Protein AF-A0A8J6YD58-F1 (afdb_monomer_lite)

Secondary structure (DSSP, 8-state):
-------------------PPPPPP-HHHHHHHHHHSPP-TT-EEEEEEEEEEEETTEEEEEEEEEEE-S-TTT-B--EEEEETTTTEEEESEEEE-----TT--HHHHHHHHHHHHHHHHHHHH--EEEEEE--S-PPP-SEEEEEEEEE-SSSEEEEEEEEETTSSEEEES-EEETTS-TT-

Foldseek 3Di:
DDDDDDDDDPDPPPDPPPDDDQEDDDPLVQVQVQQQADDDPPKDKDWDAWDWDDDPLAIKTKTWIAIDDPDPVRGDIWIWIAWPVQQKIFTADKDFDPDDDRNDDLVVLVVCCQVPVQVVCCVPPVWRWGKAFDPDPDRRIQWGKIWIFTCPVVGTDTWIKTAGSSNTMIGGGDIDRSPDRSVD

Radius of gyration: 22.57 Å; chains: 1; bounding box: 73×84×39 Å

pLDDT: mean 83.22, std 17.15, range [34.38, 96.0]

Sequence (184 aa):
MLVMLGLVIAGAATVDAQGSATPEPDERTVRFIQRAIPWYPDSTFKLVENTRHQTPSGSYRVVTIERTCASRFLAGQPTVLVDETTNSAWLGSVGELPFQGVGAEPAAVRTFLESFLPDALKASMNLKVRLEWDAGPRRPTALIPLTLLVDTGYGESRLPAAITADGKYVVMASEMPLDDDPVA

Structure (mmCIF, N/CA/C/O backbone):
data_AF-A0A8J6YD58-F1
#
_entry.id   AF-A0A8J6YD58-F1
#
loop_
_atom_site.group_PDB
_atom_site.id
_atom_site.type_symbol
_atom_site.label_atom_id
_atom_site.label_alt_id
_atom_site.label_comp_id
_atom_site.label_asym_id
_atom_site.label_entity_id
_atom_site.label_seq_id
_atom_site.pdbx_PDB_ins_code
_atom_site.Cartn_x
_atom_site.Cartn_y
_atom_site.Cartn_z
_atom_site.occupancy
_atom_site.B_iso_or_equiv
_atom_site.auth_seq_id
_atom_site.auth_comp_id
_atom_site.auth_asym_id
_atom_site.auth_atom_id
_atom_site.pdbx_PDB_model_num
ATOM 1 N N . MET A 1 1 ? 51.676 -58.642 9.042 1.00 37.03 1 MET A N 1
ATOM 2 C CA . MET A 1 1 ? 52.164 -57.424 8.366 1.00 37.03 1 MET A CA 1
ATOM 3 C C . MET A 1 1 ? 51.033 -56.411 8.409 1.00 37.03 1 MET A C 1
ATOM 5 O O . MET A 1 1 ? 49.966 -56.678 7.879 1.00 37.03 1 MET A O 1
ATOM 9 N N . LEU A 1 2 ? 51.232 -55.366 9.206 1.00 35.53 2 LEU A N 1
ATOM 10 C CA . LEU A 1 2 ? 50.263 -54.346 9.596 1.00 35.53 2 LEU A CA 1
ATOM 11 C C . LEU A 1 2 ? 50.225 -53.266 8.504 1.00 35.53 2 LEU A C 1
ATOM 13 O O . LEU A 1 2 ? 51.285 -52.751 8.160 1.00 35.53 2 LEU A O 1
ATOM 17 N N . VAL A 1 3 ? 49.052 -52.905 7.979 1.00 35.72 3 VAL A N 1
ATOM 18 C CA . VAL A 1 3 ? 48.885 -51.661 7.210 1.00 35.72 3 VAL A CA 1
ATOM 19 C C . VAL A 1 3 ? 47.660 -50.936 7.757 1.00 35.72 3 VAL A C 1
ATOM 21 O O . VAL A 1 3 ? 46.521 -51.296 7.476 1.00 35.72 3 VAL A O 1
ATOM 24 N N . MET A 1 4 ? 47.934 -49.943 8.604 1.00 37.03 4 MET A N 1
ATOM 25 C CA . MET A 1 4 ? 47.007 -48.878 8.971 1.00 37.03 4 MET A CA 1
ATOM 26 C C . MET A 1 4 ? 46.628 -48.096 7.711 1.00 37.03 4 MET A C 1
ATOM 28 O O . MET A 1 4 ? 47.512 -47.546 7.056 1.00 37.03 4 MET A O 1
ATOM 32 N N . LEU A 1 5 ? 45.335 -47.980 7.416 1.00 38.78 5 LEU A N 1
ATOM 33 C CA . LEU A 1 5 ? 44.833 -46.953 6.509 1.00 38.78 5 LEU A CA 1
ATOM 34 C C . LEU A 1 5 ? 43.938 -46.012 7.319 1.00 38.78 5 LEU A C 1
ATOM 36 O O . LEU A 1 5 ? 42.773 -46.302 7.582 1.00 38.78 5 LEU A O 1
ATOM 40 N N . GLY A 1 6 ? 44.527 -44.907 7.772 1.00 34.38 6 GLY A N 1
ATOM 41 C CA . GLY A 1 6 ? 43.784 -43.773 8.301 1.00 34.38 6 GLY A CA 1
ATOM 42 C C . GLY A 1 6 ? 43.147 -43.018 7.141 1.00 34.38 6 GLY A C 1
ATOM 43 O O . GLY A 1 6 ? 43.858 -42.522 6.270 1.00 34.38 6 GLY A O 1
ATOM 44 N N . LEU A 1 7 ? 41.817 -42.935 7.128 1.00 34.88 7 LEU A N 1
ATOM 45 C CA . LEU A 1 7 ? 41.088 -42.035 6.245 1.00 34.88 7 LEU A CA 1
ATOM 46 C C . LEU A 1 7 ? 40.577 -40.857 7.076 1.00 34.88 7 LEU A C 1
ATOM 48 O O . LEU A 1 7 ? 39.793 -41.015 8.010 1.00 34.88 7 LEU A O 1
ATOM 52 N N . VAL A 1 8 ? 41.093 -39.681 6.735 1.00 37.09 8 VAL A N 1
ATOM 53 C CA . VAL A 1 8 ? 40.753 -38.379 7.303 1.00 37.09 8 VAL A CA 1
ATOM 54 C C . VAL A 1 8 ? 39.292 -38.061 6.981 1.00 37.09 8 VAL A C 1
ATOM 56 O O . VAL A 1 8 ? 38.913 -37.991 5.814 1.00 37.09 8 VAL A O 1
ATOM 59 N N . ILE A 1 9 ? 38.474 -37.848 8.013 1.00 42.09 9 ILE A N 1
ATOM 60 C CA . ILE A 1 9 ? 37.123 -37.300 7.867 1.00 42.09 9 ILE A CA 1
ATOM 61 C C . ILE A 1 9 ? 37.283 -35.807 7.568 1.00 42.09 9 ILE A C 1
ATOM 63 O O . ILE A 1 9 ? 37.548 -35.007 8.464 1.00 42.09 9 ILE A O 1
ATOM 67 N N . ALA A 1 10 ? 37.162 -35.431 6.296 1.00 41.75 10 ALA A N 1
ATOM 68 C CA . ALA A 1 10 ? 37.027 -34.038 5.902 1.00 41.75 10 ALA A CA 1
ATOM 69 C C . ALA A 1 10 ? 35.623 -33.560 6.304 1.00 41.75 10 ALA A C 1
ATOM 71 O O . ALA A 1 10 ? 34.634 -33.849 5.633 1.00 41.75 10 ALA A O 1
ATOM 72 N N . GLY A 1 11 ? 35.538 -32.861 7.436 1.00 37.44 11 GLY A N 1
ATOM 73 C CA . GLY A 1 11 ? 34.350 -32.111 7.816 1.00 37.44 11 GLY A CA 1
ATOM 74 C C . GLY A 1 11 ? 34.136 -30.971 6.826 1.00 37.44 11 GLY A C 1
ATOM 75 O O . GLY A 1 11 ? 34.850 -29.972 6.864 1.00 37.44 11 GLY A O 1
ATOM 76 N N . ALA A 1 12 ? 33.159 -31.119 5.935 1.00 39.22 12 ALA A N 1
ATOM 77 C CA . ALA A 1 12 ? 32.617 -29.995 5.194 1.00 39.22 12 ALA A CA 1
ATOM 78 C C . ALA A 1 12 ? 31.776 -29.162 6.170 1.00 39.22 12 ALA A C 1
ATOM 80 O O . ALA A 1 12 ? 30.607 -29.450 6.409 1.00 39.22 12 ALA A O 1
ATOM 81 N N . ALA A 1 13 ? 32.398 -28.152 6.774 1.00 41.00 13 ALA A N 1
ATOM 82 C CA . ALA A 1 13 ? 31.666 -27.049 7.369 1.00 41.00 13 ALA A CA 1
ATOM 83 C C . ALA A 1 13 ? 30.991 -26.291 6.219 1.00 41.00 13 ALA A C 1
ATOM 85 O O . ALA A 1 13 ? 31.634 -25.520 5.506 1.00 41.00 13 ALA A O 1
ATOM 86 N N . THR A 1 14 ? 29.708 -26.559 5.987 1.00 39.38 14 THR A N 1
ATOM 87 C CA . THR A 1 14 ? 28.873 -25.683 5.171 1.00 39.38 14 THR A CA 1
ATOM 88 C C . THR A 1 14 ? 28.747 -24.370 5.923 1.00 39.38 14 THR A C 1
ATOM 90 O O . THR A 1 14 ? 28.063 -24.276 6.939 1.00 39.38 14 THR A O 1
ATOM 93 N N . VAL A 1 15 ? 29.484 -23.373 5.449 1.00 40.09 15 VAL A N 1
ATOM 94 C CA . VAL A 1 15 ? 29.257 -21.974 5.787 1.00 40.09 15 VAL A CA 1
ATOM 95 C C . VAL A 1 15 ? 27.841 -21.656 5.314 1.00 40.09 15 VAL A C 1
ATOM 97 O O . VAL A 1 15 ? 27.589 -21.651 4.109 1.00 40.09 15 VAL A O 1
ATOM 100 N N . ASP A 1 16 ? 26.920 -21.459 6.258 1.00 37.53 16 ASP A N 1
ATOM 101 C CA . ASP A 1 16 ? 25.597 -20.886 6.013 1.00 37.53 16 ASP A CA 1
ATOM 102 C C . ASP A 1 16 ? 25.799 -19.489 5.416 1.00 37.53 16 ASP A C 1
ATOM 104 O O . ASP A 1 16 ? 25.961 -18.485 6.114 1.00 37.53 16 ASP A O 1
ATOM 108 N N . ALA A 1 17 ? 25.855 -19.425 4.089 1.00 41.22 17 ALA A N 1
ATOM 109 C CA . ALA A 1 17 ? 25.582 -18.196 3.382 1.00 41.22 17 ALA A CA 1
ATOM 110 C C . ALA A 1 17 ? 24.113 -17.883 3.662 1.00 41.22 17 ALA A C 1
ATOM 112 O O . ALA A 1 17 ? 23.236 -18.649 3.266 1.00 41.22 17 ALA A O 1
ATOM 113 N N . GLN A 1 18 ? 23.854 -16.776 4.357 1.00 42.12 18 GLN A N 1
ATOM 114 C CA . GLN A 1 18 ? 22.536 -16.157 4.475 1.00 42.12 18 GLN A CA 1
ATOM 115 C C . GLN A 1 18 ? 22.045 -15.773 3.069 1.00 42.12 18 GLN A C 1
ATOM 117 O O . GLN A 1 18 ? 22.124 -14.623 2.647 1.00 42.12 18 GLN A O 1
ATOM 122 N N . GLY A 1 19 ? 21.613 -16.765 2.297 1.00 39.09 19 GLY A N 1
ATOM 123 C CA . GLY A 1 19 ? 20.934 -16.586 1.034 1.00 39.09 19 GLY A CA 1
ATOM 124 C C . GLY A 1 19 ? 19.499 -16.229 1.355 1.00 39.09 19 GLY A C 1
ATOM 125 O O . GLY A 1 19 ? 18.760 -17.056 1.887 1.00 39.09 19 GLY A O 1
ATOM 126 N N . SER A 1 20 ? 19.102 -14.997 1.049 1.00 55.47 20 SER A N 1
ATOM 127 C CA . SER A 1 20 ? 17.690 -14.674 0.905 1.00 55.47 20 SER A CA 1
ATOM 128 C C . SER A 1 20 ? 17.076 -15.706 -0.042 1.00 55.47 20 SER A C 1
ATOM 130 O O . SER A 1 20 ? 17.515 -15.859 -1.186 1.00 55.47 20 SER A O 1
ATOM 132 N N . ALA A 1 21 ? 16.114 -16.484 0.459 1.00 70.62 21 ALA A N 1
ATOM 133 C CA . ALA A 1 21 ? 15.372 -17.415 -0.375 1.00 70.62 21 ALA A CA 1
ATOM 134 C C . ALA A 1 21 ? 14.809 -16.641 -1.575 1.00 70.62 21 ALA A C 1
ATOM 136 O O . ALA A 1 21 ? 14.324 -15.519 -1.417 1.00 70.62 21 ALA A O 1
ATOM 137 N N . THR A 1 22 ? 14.922 -17.206 -2.779 1.00 78.38 22 THR A N 1
ATOM 138 C CA . THR A 1 22 ? 14.339 -16.574 -3.969 1.00 78.38 22 THR A CA 1
ATOM 139 C C . THR A 1 22 ? 12.830 -16.443 -3.745 1.00 78.38 22 THR A C 1
ATOM 141 O O . THR A 1 22 ? 12.202 -17.462 -3.449 1.00 78.38 22 THR A O 1
ATOM 144 N N . PRO A 1 23 ? 12.252 -15.230 -3.839 1.00 85.75 23 PRO A N 1
ATOM 145 C CA . PRO A 1 23 ? 10.820 -15.041 -3.643 1.00 85.75 23 PRO A CA 1
ATOM 146 C C . PRO A 1 23 ? 10.010 -15.901 -4.613 1.00 85.75 23 PRO A C 1
ATOM 148 O O . PRO A 1 23 ? 10.441 -16.137 -5.744 1.00 85.75 23 PRO A O 1
ATOM 151 N N . GLU A 1 24 ? 8.825 -16.339 -4.184 1.00 87.69 24 GLU A N 1
ATOM 152 C CA . GLU A 1 24 ? 7.900 -17.054 -5.064 1.00 87.69 24 GLU A CA 1
ATOM 153 C C . GLU A 1 24 ? 7.591 -16.188 -6.302 1.00 87.69 24 GLU A C 1
ATOM 155 O O . GLU A 1 24 ? 7.254 -15.009 -6.137 1.00 87.69 24 GLU A O 1
ATOM 160 N N . PRO A 1 25 ? 7.715 -16.717 -7.534 1.00 86.25 25 PRO A N 1
ATOM 161 C CA . PRO A 1 25 ? 7.445 -15.946 -8.743 1.00 86.25 25 PRO A CA 1
ATOM 162 C C . PRO A 1 25 ? 6.008 -15.412 -8.791 1.00 86.25 25 PRO A C 1
ATOM 164 O O . PRO A 1 25 ? 5.056 -16.146 -8.547 1.00 86.25 25 PRO A O 1
ATOM 167 N N . ASP A 1 26 ? 5.846 -14.145 -9.175 1.00 88.50 26 ASP A N 1
ATOM 168 C CA . ASP A 1 26 ? 4.538 -13.531 -9.428 1.00 88.50 26 ASP A CA 1
ATOM 169 C C . ASP A 1 26 ? 4.602 -12.608 -10.649 1.00 88.50 26 ASP A C 1
ATOM 171 O O . ASP A 1 26 ? 4.707 -11.383 -10.552 1.00 88.50 26 ASP A O 1
ATOM 175 N N . GLU A 1 27 ? 4.559 -13.214 -11.833 1.00 90.31 27 GLU A N 1
ATOM 176 C CA . GLU A 1 27 ? 4.631 -12.481 -13.099 1.00 90.31 27 GLU A CA 1
ATOM 177 C C . GLU A 1 27 ? 3.466 -11.501 -13.276 1.00 90.31 27 GLU A C 1
ATOM 179 O O . GLU A 1 27 ? 3.635 -10.442 -13.885 1.00 90.31 27 GLU A O 1
ATOM 184 N N . ARG A 1 28 ? 2.289 -11.825 -12.724 1.00 91.19 28 ARG A N 1
ATOM 185 C CA . ARG A 1 28 ? 1.087 -10.998 -12.853 1.00 91.19 28 ARG A CA 1
ATOM 186 C C . ARG A 1 28 ? 1.247 -9.689 -12.090 1.00 91.19 28 ARG A C 1
ATOM 188 O O . ARG A 1 28 ? 1.086 -8.626 -12.688 1.00 91.19 28 ARG A O 1
ATOM 195 N N . THR A 1 29 ? 1.622 -9.747 -10.814 1.00 91.94 29 THR A N 1
ATOM 196 C CA . THR A 1 29 ? 1.831 -8.534 -10.010 1.00 91.94 29 THR A CA 1
ATOM 197 C C . THR A 1 29 ? 3.044 -7.750 -10.492 1.00 91.94 29 THR A C 1
ATOM 199 O O . THR A 1 29 ? 2.984 -6.525 -10.572 1.00 91.94 29 THR A O 1
ATOM 202 N N . VAL A 1 30 ? 4.123 -8.424 -10.907 1.00 92.75 30 VAL A N 1
ATOM 203 C CA . VAL A 1 30 ? 5.281 -7.741 -11.504 1.00 92.75 30 VAL A CA 1
ATOM 204 C C . VAL A 1 30 ? 4.862 -6.957 -12.749 1.00 92.75 30 VAL A C 1
ATOM 206 O O . VAL A 1 30 ? 5.193 -5.777 -12.866 1.00 92.75 30 VAL A O 1
ATOM 209 N N . ARG A 1 31 ? 4.086 -7.566 -13.653 1.00 91.75 31 ARG A N 1
ATOM 210 C CA . ARG A 1 31 ? 3.576 -6.887 -14.851 1.00 91.75 31 ARG A CA 1
ATOM 211 C C . ARG A 1 31 ? 2.658 -5.717 -14.501 1.00 91.75 31 ARG A C 1
ATOM 213 O O . ARG A 1 31 ? 2.767 -4.670 -15.134 1.00 91.75 31 ARG A O 1
ATOM 220 N N . PHE A 1 32 ? 1.786 -5.875 -13.507 1.00 93.25 32 PHE A N 1
ATOM 221 C CA . PHE A 1 32 ? 0.940 -4.787 -13.016 1.00 93.25 32 PHE A CA 1
ATOM 222 C C . PHE A 1 32 ? 1.790 -3.591 -12.562 1.00 93.25 32 PHE A C 1
ATOM 224 O O . PHE A 1 32 ? 1.603 -2.483 -13.061 1.00 93.25 32 PHE A O 1
ATOM 231 N N . ILE A 1 33 ? 2.794 -3.815 -11.706 1.00 92.38 33 ILE A N 1
ATOM 232 C CA . ILE A 1 33 ? 3.660 -2.738 -11.198 1.00 92.38 33 ILE A CA 1
ATOM 233 C C . ILE A 1 33 ? 4.421 -2.056 -12.335 1.00 92.38 33 ILE A C 1
ATOM 235 O O . ILE A 1 33 ? 4.477 -0.830 -12.382 1.00 92.38 33 ILE A O 1
ATOM 239 N N . GLN A 1 34 ? 4.981 -2.831 -13.269 1.00 91.88 34 GLN A N 1
ATOM 240 C CA . GLN A 1 34 ? 5.709 -2.295 -14.425 1.00 91.88 34 GLN A CA 1
ATOM 241 C C . GLN A 1 34 ? 4.874 -1.311 -15.246 1.00 91.88 34 GLN A C 1
ATOM 243 O O . GLN A 1 34 ? 5.422 -0.352 -15.786 1.00 91.88 34 GLN A O 1
ATOM 248 N N . ARG A 1 35 ? 3.565 -1.557 -15.348 1.00 92.25 35 ARG A N 1
ATOM 249 C CA . ARG A 1 35 ? 2.634 -0.689 -16.071 1.00 92.25 35 ARG A CA 1
ATOM 250 C C . ARG A 1 35 ? 2.143 0.480 -15.226 1.00 92.25 35 ARG A C 1
ATOM 252 O O . ARG A 1 35 ? 1.932 1.556 -15.769 1.00 92.25 35 ARG A O 1
ATOM 259 N N . ALA A 1 36 ? 1.969 0.276 -13.925 1.00 90.81 36 ALA A N 1
ATOM 260 C CA . ALA A 1 36 ? 1.416 1.278 -13.023 1.00 90.81 36 ALA A CA 1
ATOM 261 C C . ALA A 1 36 ? 2.400 2.411 -12.675 1.00 90.81 36 ALA A C 1
ATOM 263 O O . ALA A 1 36 ? 1.978 3.495 -12.275 1.00 90.81 36 A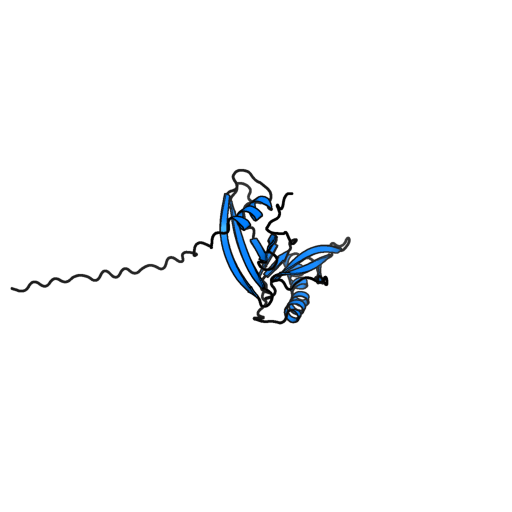LA A O 1
ATOM 264 N N . ILE A 1 37 ? 3.711 2.187 -12.811 1.00 91.00 37 ILE A N 1
ATOM 265 C CA . ILE A 1 37 ? 4.730 3.214 -12.550 1.00 91.00 37 ILE A CA 1
ATOM 266 C C . ILE A 1 37 ? 5.149 3.960 -13.832 1.00 91.00 37 ILE A C 1
ATOM 268 O O . ILE A 1 37 ? 5.051 3.411 -14.930 1.00 91.00 37 ILE A O 1
ATOM 272 N N . PRO A 1 38 ? 5.719 5.179 -13.727 1.00 90.56 38 PRO A N 1
ATOM 273 C CA . PRO A 1 38 ? 6.179 5.926 -14.895 1.00 90.56 38 PRO A CA 1
ATOM 274 C C . PRO A 1 38 ? 7.221 5.164 -15.720 1.00 90.56 38 PRO A C 1
ATOM 276 O O . PRO A 1 38 ? 8.250 4.721 -15.189 1.00 90.56 38 PRO A O 1
ATOM 279 N N . TRP A 1 39 ? 6.989 5.069 -17.030 1.00 91.06 39 TRP A N 1
ATOM 280 C CA . TRP A 1 39 ? 7.915 4.442 -17.972 1.00 91.06 39 TRP A CA 1
ATOM 281 C C . TRP A 1 39 ? 9.265 5.174 -18.022 1.00 91.06 39 TRP A C 1
ATOM 283 O O . TRP A 1 39 ? 9.331 6.400 -17.928 1.00 91.06 39 TRP A O 1
ATOM 293 N N . TYR A 1 40 ? 10.354 4.419 -18.179 1.00 92.19 40 TYR A N 1
ATOM 294 C CA . TYR A 1 40 ? 11.687 4.968 -18.444 1.00 92.19 40 TYR A CA 1
ATOM 295 C C . TYR A 1 40 ? 12.508 3.963 -19.271 1.00 92.19 40 TYR A C 1
ATOM 297 O O . TYR A 1 40 ? 12.437 2.765 -18.961 1.00 92.19 40 TYR A O 1
ATOM 305 N N . PRO A 1 41 ? 13.291 4.415 -20.272 1.00 92.19 41 PRO A N 1
ATOM 306 C CA . PRO A 1 41 ? 14.117 3.538 -21.102 1.00 92.19 41 PRO A CA 1
ATOM 307 C C . PRO A 1 41 ? 15.036 2.637 -20.273 1.00 92.19 41 PRO A C 1
ATOM 309 O O . PRO A 1 41 ? 15.519 3.045 -19.217 1.00 92.19 41 PRO A O 1
ATOM 312 N N . ASP A 1 42 ? 15.269 1.416 -20.751 1.00 90.56 42 ASP A N 1
ATOM 313 C CA . ASP A 1 42 ? 16.219 0.465 -20.155 1.00 90.56 42 ASP A CA 1
ATOM 314 C C . ASP A 1 42 ? 15.960 0.139 -18.670 1.00 90.56 42 ASP A C 1
ATOM 316 O O . ASP A 1 42 ? 16.858 -0.290 -17.947 1.00 90.56 42 ASP A O 1
ATOM 320 N N . SER A 1 43 ? 14.724 0.340 -18.192 1.00 91.94 43 SER A N 1
ATOM 321 C CA . SER A 1 43 ? 14.343 -0.055 -16.834 1.00 91.94 43 SER A CA 1
ATOM 322 C C . SER A 1 43 ? 14.300 -1.577 -16.723 1.00 91.94 43 SER A C 1
ATOM 324 O O . SER A 1 43 ? 13.565 -2.234 -17.460 1.00 91.94 43 SER A O 1
ATOM 326 N N . THR A 1 44 ? 15.022 -2.129 -15.753 1.00 93.62 44 THR A N 1
ATOM 327 C CA . THR A 1 44 ? 14.940 -3.549 -15.393 1.00 93.62 44 THR A CA 1
ATOM 328 C C . THR A 1 44 ? 14.224 -3.720 -14.065 1.00 93.62 44 THR A C 1
ATOM 330 O O . THR A 1 44 ? 14.392 -2.901 -13.160 1.00 93.62 44 THR A O 1
ATOM 333 N N . PHE A 1 45 ? 13.474 -4.812 -13.939 1.00 93.75 45 PHE A N 1
ATOM 334 C CA . PHE A 1 45 ? 12.665 -5.116 -12.766 1.00 93.75 45 PHE A CA 1
ATOM 335 C C . PHE A 1 45 ? 13.033 -6.476 -12.202 1.00 93.75 45 PHE A C 1
ATOM 337 O O . PHE A 1 45 ? 13.079 -7.460 -12.941 1.00 93.75 45 PHE A O 1
ATOM 344 N N . LYS A 1 46 ? 13.257 -6.534 -10.893 1.00 94.12 46 LYS A N 1
ATOM 345 C CA . LYS A 1 46 ? 13.551 -7.770 -10.172 1.00 94.12 46 LYS A CA 1
ATOM 346 C C . LYS A 1 46 ? 12.612 -7.903 -8.984 1.00 94.12 46 LYS A C 1
ATOM 348 O O . LYS A 1 46 ? 12.481 -6.971 -8.202 1.00 94.12 46 LYS A O 1
ATOM 353 N N . LEU A 1 47 ? 11.978 -9.060 -8.831 1.00 93.81 47 LEU A N 1
ATOM 354 C CA . LEU A 1 47 ? 11.198 -9.365 -7.635 1.00 93.81 47 LEU A CA 1
ATOM 355 C C . LEU A 1 47 ? 12.146 -9.563 -6.444 1.00 93.81 47 LEU A C 1
ATOM 357 O O . LEU A 1 47 ? 13.065 -10.381 -6.518 1.00 93.81 47 LEU A O 1
ATOM 361 N N . VAL A 1 48 ? 11.940 -8.796 -5.374 1.00 94.25 48 VAL A N 1
ATOM 362 C CA . VAL A 1 48 ? 12.772 -8.831 -4.157 1.00 94.25 48 VAL A CA 1
ATOM 363 C C . VAL A 1 48 ? 12.007 -9.417 -2.982 1.00 94.25 48 VAL A C 1
ATOM 365 O O . VAL A 1 48 ? 12.590 -10.135 -2.176 1.00 94.25 48 VAL A O 1
ATOM 368 N N . GLU A 1 49 ? 10.705 -9.161 -2.911 1.00 93.62 49 GLU A N 1
ATOM 369 C CA . GLU A 1 49 ? 9.842 -9.679 -1.860 1.00 93.62 49 GLU A CA 1
ATOM 370 C C . GLU A 1 49 ? 8.505 -10.125 -2.442 1.00 93.62 49 GLU A C 1
ATOM 372 O O . GLU A 1 49 ? 7.931 -9.444 -3.291 1.00 93.62 49 GLU A O 1
ATOM 377 N N . ASN A 1 50 ? 8.019 -11.266 -1.964 1.00 95.06 50 ASN A N 1
ATOM 378 C CA . ASN A 1 50 ? 6.660 -11.745 -2.175 1.00 95.06 50 ASN A CA 1
ATOM 379 C C . ASN A 1 50 ? 6.262 -12.537 -0.926 1.00 95.06 50 ASN A C 1
ATOM 381 O O . ASN A 1 50 ? 6.411 -13.759 -0.874 1.00 95.06 50 ASN A O 1
ATOM 385 N N . THR A 1 51 ? 5.848 -11.816 0.113 1.00 94.12 51 THR A N 1
ATOM 386 C CA . THR A 1 51 ? 5.529 -12.395 1.422 1.00 94.12 51 THR A CA 1
ATOM 387 C C . THR A 1 51 ? 4.019 -12.431 1.606 1.00 94.12 51 THR A C 1
ATOM 389 O O . THR A 1 51 ? 3.359 -11.395 1.531 1.00 94.12 51 THR A O 1
ATOM 392 N N . ARG A 1 52 ? 3.458 -13.616 1.872 1.00 94.81 52 ARG A N 1
ATOM 393 C CA . ARG A 1 52 ? 2.034 -13.774 2.196 1.00 94.81 52 ARG A CA 1
ATOM 394 C C . ARG A 1 52 ? 1.795 -13.662 3.697 1.00 94.81 52 ARG A C 1
ATOM 396 O O . ARG A 1 52 ? 2.488 -14.281 4.501 1.00 94.81 52 ARG A O 1
ATOM 403 N N . HIS A 1 53 ? 0.751 -12.928 4.046 1.00 92.62 53 HIS A N 1
ATOM 404 C CA . HIS A 1 53 ? 0.247 -12.759 5.398 1.00 92.62 53 HIS A CA 1
ATOM 405 C C . HIS A 1 53 ? -1.222 -13.172 5.471 1.00 92.62 53 HIS A C 1
ATOM 407 O O . HIS A 1 53 ? -1.974 -13.067 4.500 1.00 92.62 53 HIS A O 1
ATOM 413 N N . GLN A 1 54 ? -1.632 -13.641 6.647 1.00 90.06 54 GLN A N 1
ATOM 414 C CA . GLN A 1 54 ? -3.000 -14.056 6.922 1.00 90.06 54 GLN A CA 1
ATOM 415 C C . GLN A 1 54 ? -3.581 -13.183 8.029 1.00 90.06 54 GLN A C 1
ATOM 417 O O . GLN A 1 54 ? -3.001 -13.078 9.108 1.00 90.06 54 GLN A O 1
ATOM 422 N N . THR A 1 55 ? -4.756 -12.613 7.780 1.00 86.25 55 THR A N 1
ATOM 423 C CA . THR A 1 55 ? -5.564 -11.917 8.788 1.00 86.25 55 THR A CA 1
ATOM 424 C C . THR A 1 55 ? -6.868 -12.683 9.030 1.00 86.25 55 THR A C 1
ATOM 426 O O . THR A 1 55 ? -7.218 -13.561 8.230 1.00 86.25 55 THR A O 1
ATOM 429 N N . PRO A 1 56 ? -7.628 -12.355 10.091 1.00 79.62 56 PRO A N 1
ATOM 430 C CA . PRO A 1 56 ? -8.971 -12.904 10.284 1.00 79.62 56 PRO A CA 1
ATOM 431 C C . PRO A 1 56 ? -9.941 -12.594 9.131 1.00 79.62 56 PRO A C 1
ATOM 433 O O . PRO A 1 56 ? -10.854 -13.375 8.877 1.00 79.62 56 PRO A O 1
ATOM 436 N N . SER A 1 57 ? -9.738 -11.476 8.428 1.00 83.75 57 SER A N 1
ATOM 437 C CA . SER A 1 57 ? -10.634 -10.983 7.371 1.00 83.75 57 SER A CA 1
ATOM 438 C C . SER A 1 57 ? -10.233 -11.419 5.957 1.00 83.75 57 SER A C 1
ATOM 440 O O . SER A 1 57 ? -11.007 -11.222 5.026 1.00 83.75 57 SER A O 1
ATOM 442 N N . GLY A 1 58 ? -9.042 -12.000 5.784 1.00 89.00 58 GLY A N 1
ATOM 443 C CA . GLY A 1 58 ? -8.511 -12.397 4.478 1.00 89.00 58 GLY A CA 1
ATOM 444 C C . GLY A 1 58 ? -6.985 -12.489 4.455 1.00 89.00 58 GLY A C 1
ATOM 445 O O . GLY A 1 58 ? -6.312 -12.102 5.416 1.00 89.00 58 GLY A O 1
ATOM 446 N N . SER A 1 59 ? -6.425 -12.999 3.361 1.00 92.88 59 SER A N 1
ATOM 447 C CA . SER A 1 59 ? -4.981 -12.983 3.117 1.00 92.88 59 SER A CA 1
ATOM 448 C C . SER A 1 59 ? -4.573 -11.771 2.283 1.00 92.88 59 SER A C 1
ATOM 450 O O . SER A 1 59 ? -5.316 -11.295 1.423 1.00 92.88 59 SER A O 1
ATOM 452 N N . TYR A 1 60 ? -3.367 -11.275 2.537 1.00 94.88 60 TYR A N 1
ATOM 453 C CA . TYR A 1 60 ? -2.732 -10.256 1.710 1.00 94.88 60 TYR A CA 1
ATOM 454 C C . TYR A 1 60 ? -1.284 -10.635 1.423 1.00 94.88 60 TYR A C 1
ATOM 456 O O . TYR A 1 60 ? -0.689 -11.461 2.121 1.00 94.88 60 TYR A O 1
ATOM 464 N N . ARG A 1 61 ? -0.701 -10.026 0.394 1.00 95.69 61 ARG A N 1
ATOM 465 C CA . ARG A 1 61 ? 0.719 -10.169 0.074 1.00 95.69 61 ARG A CA 1
ATOM 466 C C . ARG A 1 61 ? 1.408 -8.821 0.052 1.00 95.69 61 ARG A C 1
ATOM 468 O O . ARG A 1 61 ? 0.840 -7.842 -0.426 1.00 95.69 61 ARG A O 1
ATOM 475 N N . VAL A 1 62 ? 2.637 -8.798 0.546 1.00 95.31 62 VAL A N 1
ATOM 476 C CA . VAL A 1 62 ? 3.576 -7.693 0.369 1.00 95.31 62 VAL A CA 1
ATOM 477 C C . VAL A 1 62 ? 4.483 -8.074 -0.788 1.00 95.31 62 VAL A C 1
ATOM 479 O O . VAL A 1 62 ? 5.203 -9.072 -0.716 1.00 95.31 62 VAL A O 1
ATOM 482 N N . VAL A 1 63 ? 4.410 -7.308 -1.872 1.00 95.50 63 VAL A N 1
ATOM 483 C CA . VAL A 1 63 ? 5.217 -7.527 -3.070 1.00 95.50 63 VAL A CA 1
ATOM 484 C C . VAL A 1 63 ? 6.108 -6.316 -3.283 1.00 95.50 63 VAL A C 1
ATOM 486 O O . VAL A 1 63 ? 5.617 -5.215 -3.523 1.00 95.50 63 VAL A O 1
ATOM 489 N N . THR A 1 64 ? 7.419 -6.525 -3.233 1.00 94.81 64 THR A N 1
ATOM 490 C CA . THR A 1 64 ? 8.413 -5.475 -3.480 1.00 94.81 64 THR A CA 1
ATOM 491 C C . THR A 1 64 ? 9.228 -5.851 -4.703 1.00 94.81 64 THR A C 1
ATOM 493 O O . THR A 1 64 ? 9.802 -6.944 -4.772 1.00 94.81 64 THR A O 1
ATOM 496 N N . ILE A 1 65 ? 9.307 -4.938 -5.670 1.00 94.19 65 ILE A N 1
ATOM 497 C CA . ILE A 1 65 ? 10.194 -5.091 -6.824 1.00 94.19 65 ILE A CA 1
ATOM 498 C C . ILE A 1 65 ? 11.287 -4.036 -6.769 1.00 94.19 65 ILE A C 1
ATOM 500 O O . ILE A 1 65 ? 11.042 -2.899 -6.396 1.00 94.19 65 ILE A O 1
ATOM 504 N N . GLU A 1 66 ? 12.491 -4.396 -7.176 1.00 94.94 66 GLU A N 1
ATOM 505 C CA . GLU A 1 66 ? 13.579 -3.461 -7.416 1.00 94.94 66 GLU A CA 1
ATOM 506 C C . GLU A 1 66 ? 13.532 -3.012 -8.874 1.00 94.94 66 GLU A C 1
ATOM 508 O O . GLU A 1 66 ? 13.560 -3.832 -9.797 1.00 94.94 66 GLU A O 1
ATOM 513 N N . ARG A 1 67 ? 13.456 -1.696 -9.072 1.00 94.69 67 ARG A N 1
ATOM 514 C CA . ARG A 1 67 ? 13.620 -1.045 -10.364 1.00 94.69 67 ARG A CA 1
ATOM 515 C C . ARG A 1 67 ? 15.007 -0.432 -10.451 1.00 94.69 67 ARG A C 1
ATOM 517 O O . ARG A 1 67 ? 15.330 0.499 -9.711 1.00 94.69 67 ARG A O 1
ATOM 524 N N . THR A 1 68 ? 15.751 -0.858 -11.461 1.00 95.00 68 THR A N 1
ATOM 525 C CA . THR A 1 68 ? 17.045 -0.271 -11.818 1.00 95.00 68 THR A CA 1
ATOM 526 C C . THR A 1 68 ? 16.911 0.464 -13.142 1.00 95.00 68 THR A C 1
ATOM 528 O O . THR A 1 68 ? 16.419 -0.093 -14.121 1.00 95.00 68 THR A O 1
ATOM 531 N N . CYS A 1 69 ? 17.322 1.731 -13.172 1.00 92.69 69 CYS A N 1
ATOM 532 C CA . CYS A 1 69 ? 17.373 2.553 -14.379 1.00 92.69 69 CYS A CA 1
ATOM 533 C C . CYS A 1 69 ? 18.357 3.717 -14.189 1.00 92.69 69 CYS A C 1
ATOM 535 O O . CYS A 1 69 ? 18.787 3.986 -13.067 1.00 92.69 69 CYS A O 1
ATOM 537 N N . ALA A 1 70 ? 18.684 4.444 -15.262 1.00 93.75 70 ALA A N 1
ATOM 538 C CA . ALA A 1 70 ? 19.617 5.574 -15.185 1.00 93.75 70 ALA A CA 1
ATOM 539 C C . ALA A 1 70 ? 19.089 6.768 -14.356 1.00 93.75 70 ALA A C 1
ATOM 541 O O . ALA A 1 70 ? 19.874 7.577 -13.860 1.00 93.75 70 ALA A O 1
ATOM 542 N N . SER A 1 71 ? 17.769 6.894 -14.176 1.00 91.50 71 SER A N 1
ATOM 543 C CA . SER A 1 71 ? 17.179 7.954 -13.354 1.00 91.50 71 SER A CA 1
ATOM 544 C C . SER A 1 71 ? 17.207 7.600 -11.868 1.00 91.50 71 SER A C 1
ATOM 546 O O . SER A 1 71 ? 16.482 6.717 -11.414 1.00 91.50 71 SER A O 1
ATOM 548 N N . ARG A 1 72 ? 17.948 8.384 -11.078 1.00 89.50 72 ARG A N 1
ATOM 549 C CA . ARG A 1 72 ? 17.984 8.268 -9.607 1.00 89.50 72 ARG A CA 1
ATOM 550 C C . ARG A 1 72 ? 16.645 8.523 -8.905 1.00 89.50 72 ARG A C 1
ATOM 552 O O . ARG A 1 72 ? 16.518 8.207 -7.733 1.00 89.50 72 ARG A O 1
ATOM 559 N N . PHE A 1 73 ? 15.692 9.164 -9.584 1.00 87.38 73 PHE A N 1
ATOM 560 C CA . PHE A 1 73 ? 14.382 9.500 -9.014 1.00 87.38 73 PHE A CA 1
ATOM 561 C C . PHE A 1 73 ? 13.344 8.403 -9.241 1.00 87.38 73 PHE A C 1
ATOM 563 O O . PHE A 1 73 ? 12.343 8.352 -8.539 1.00 87.38 73 PHE A O 1
ATOM 570 N N . LEU A 1 74 ? 13.562 7.574 -10.263 1.00 88.25 74 LEU A N 1
ATOM 571 C CA . LEU A 1 74 ? 12.649 6.502 -10.647 1.00 88.25 74 LEU A CA 1
ATOM 572 C C . LEU A 1 74 ? 13.184 5.129 -10.245 1.00 88.25 74 LEU A C 1
ATOM 574 O O . LEU A 1 74 ? 12.389 4.211 -10.069 1.00 88.25 74 LEU A O 1
ATOM 578 N N . ALA A 1 75 ? 14.504 4.984 -10.104 1.00 91.62 75 ALA A N 1
ATOM 579 C CA . ALA A 1 75 ? 15.109 3.812 -9.489 1.00 91.62 75 ALA A CA 1
ATOM 580 C C . ALA A 1 75 ? 14.695 3.710 -8.013 1.00 91.62 75 ALA A C 1
ATOM 582 O O . ALA A 1 75 ? 14.573 4.723 -7.324 1.00 91.62 75 ALA A O 1
ATOM 583 N N . GLY A 1 76 ? 14.489 2.489 -7.528 1.00 91.69 76 GLY A N 1
ATOM 584 C CA . GLY A 1 76 ? 14.047 2.252 -6.158 1.00 91.69 76 GLY A CA 1
ATOM 585 C C . GLY A 1 76 ? 13.303 0.936 -6.004 1.00 91.69 76 GLY A C 1
ATOM 586 O O . GLY A 1 76 ? 13.354 0.073 -6.880 1.00 91.69 76 GLY A O 1
ATOM 587 N N . GLN A 1 77 ? 12.609 0.796 -4.879 1.00 93.50 77 GLN A N 1
ATOM 588 C CA . GLN A 1 77 ? 11.883 -0.415 -4.516 1.00 93.50 77 GLN A CA 1
ATOM 589 C C . GLN A 1 77 ? 10.390 -0.117 -4.341 1.00 93.50 77 GLN A C 1
ATOM 591 O O . GLN A 1 77 ? 9.940 0.070 -3.213 1.00 93.50 77 GLN A O 1
ATOM 596 N N . PRO A 1 78 ? 9.613 0.024 -5.431 1.00 92.56 78 PRO A N 1
ATOM 597 C CA . PRO A 1 78 ? 8.168 0.138 -5.304 1.00 92.56 78 PRO A CA 1
ATOM 598 C C . PRO A 1 78 ? 7.584 -1.106 -4.622 1.00 92.56 78 PRO A C 1
ATOM 600 O O . PRO A 1 78 ? 7.890 -2.245 -4.993 1.00 92.56 78 PRO A O 1
ATOM 603 N N . THR A 1 79 ? 6.711 -0.855 -3.649 1.00 94.19 79 THR A N 1
ATOM 604 C CA . THR A 1 79 ? 6.011 -1.876 -2.868 1.00 94.19 79 THR A CA 1
ATOM 605 C C . THR A 1 79 ? 4.518 -1.817 -3.164 1.00 94.19 79 THR A C 1
ATOM 607 O O . THR A 1 79 ? 3.922 -0.741 -3.246 1.00 94.19 79 THR A O 1
ATOM 610 N N . VAL A 1 80 ? 3.912 -2.990 -3.311 1.00 94.94 80 VAL A N 1
ATOM 611 C CA . VAL A 1 80 ? 2.473 -3.187 -3.47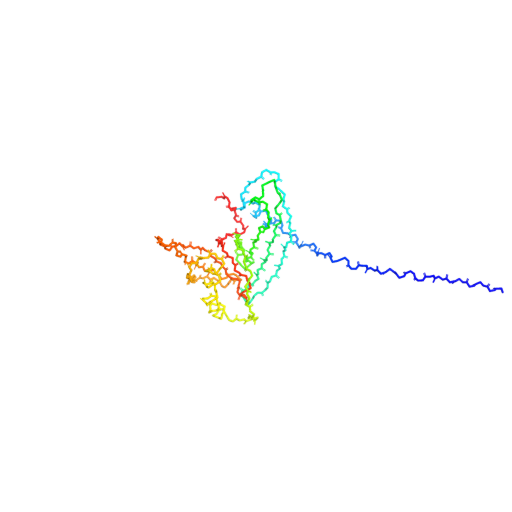8 1.00 94.94 80 VAL A C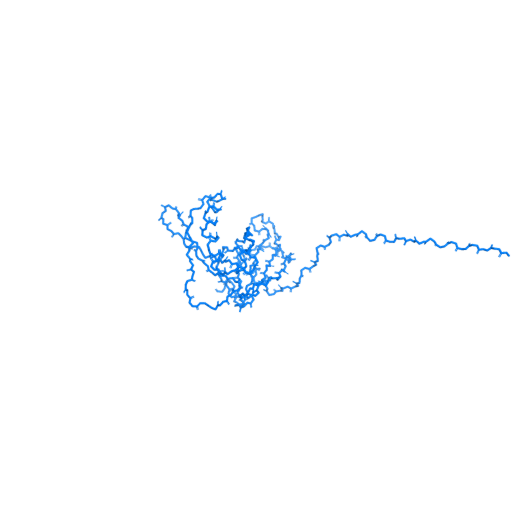A 1
ATOM 612 C C . VAL A 1 80 ? 1.955 -4.075 -2.367 1.00 94.94 80 VAL A C 1
ATOM 614 O O . VAL A 1 80 ? 2.543 -5.116 -2.071 1.00 94.94 80 VAL A O 1
ATOM 617 N N . LEU A 1 81 ? 0.812 -3.692 -1.806 1.00 96.00 81 LEU A N 1
ATOM 618 C CA . LEU A 1 81 ? -0.013 -4.610 -1.033 1.00 96.00 81 LEU A CA 1
ATOM 619 C C . LEU A 1 81 ? -1.090 -5.196 -1.943 1.00 96.00 81 LEU A C 1
ATOM 621 O O . LEU A 1 81 ? -1.849 -4.457 -2.568 1.00 96.00 81 LEU A O 1
ATOM 625 N N . VAL A 1 82 ? -1.146 -6.521 -2.026 1.00 95.75 82 VAL A N 1
ATOM 626 C CA . VAL A 1 82 ? -2.170 -7.245 -2.785 1.00 95.75 82 VAL A CA 1
ATOM 627 C C . VAL A 1 82 ? -3.165 -7.837 -1.801 1.00 95.75 82 VAL A C 1
ATOM 629 O O . VAL A 1 82 ? -2.782 -8.672 -0.985 1.00 95.75 82 VAL A O 1
ATOM 632 N N . ASP A 1 83 ? -4.430 -7.437 -1.887 1.00 94.06 83 ASP A N 1
ATOM 633 C CA . ASP A 1 83 ? -5.521 -8.129 -1.205 1.00 94.06 83 ASP A CA 1
ATOM 634 C C . ASP A 1 83 ? -5.953 -9.324 -2.057 1.00 94.06 83 ASP A C 1
ATOM 636 O O . ASP A 1 83 ? -6.481 -9.170 -3.162 1.00 94.06 83 ASP A O 1
ATOM 640 N N . GLU A 1 84 ? -5.718 -10.537 -1.561 1.00 93.12 84 GLU A N 1
ATOM 641 C CA . GLU A 1 84 ? -6.071 -11.752 -2.299 1.00 93.12 84 GLU A CA 1
ATOM 642 C C . GLU A 1 84 ? -7.580 -12.036 -2.263 1.00 93.12 84 GLU A C 1
ATOM 644 O O . GLU A 1 84 ? -8.088 -12.772 -3.107 1.00 93.12 84 GLU A O 1
ATOM 649 N N . THR A 1 85 ? -8.310 -11.433 -1.322 1.00 90.69 85 THR A N 1
ATOM 650 C CA . THR A 1 85 ? -9.756 -11.624 -1.135 1.00 90.69 85 THR A CA 1
ATOM 651 C C . THR A 1 85 ? -10.551 -10.897 -2.213 1.00 90.69 85 THR A C 1
ATOM 653 O O . THR A 1 85 ? -11.529 -11.426 -2.744 1.00 90.69 85 THR A O 1
ATOM 656 N N . THR A 1 86 ? -10.132 -9.675 -2.540 1.00 90.00 86 THR A N 1
ATOM 657 C CA . THR A 1 86 ? -10.742 -8.830 -3.579 1.00 90.00 86 THR A CA 1
ATOM 658 C C . THR A 1 86 ? -9.970 -8.831 -4.885 1.00 90.00 86 THR A C 1
ATOM 660 O O . THR A 1 86 ? -10.460 -8.262 -5.858 1.00 90.00 86 THR A O 1
ATOM 663 N N . ASN A 1 87 ? -8.802 -9.481 -4.931 1.00 92.75 87 ASN A N 1
ATOM 664 C CA . ASN A 1 87 ? -7.907 -9.473 -6.086 1.00 92.75 87 ASN A CA 1
ATOM 665 C C . ASN A 1 87 ? -7.575 -8.029 -6.516 1.00 92.75 87 ASN A C 1
ATOM 667 O O . ASN A 1 87 ? -7.601 -7.688 -7.700 1.00 92.75 87 ASN A O 1
ATOM 671 N N . SER A 1 88 ? -7.294 -7.172 -5.528 1.00 93.31 88 SER A N 1
ATOM 672 C CA . SER A 1 88 ? -6.945 -5.764 -5.719 1.00 93.31 88 SER A CA 1
ATOM 673 C C . SER A 1 88 ? -5.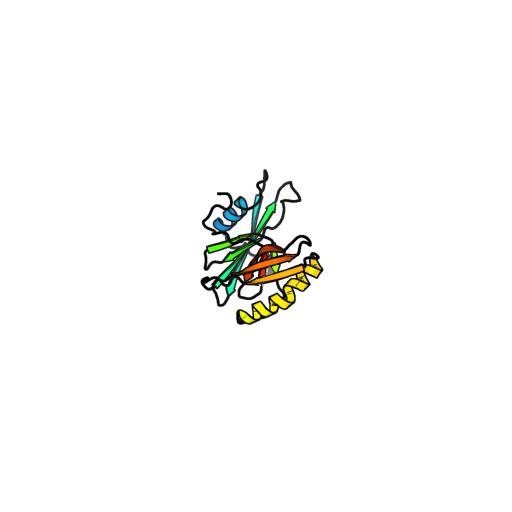530 -5.458 -5.231 1.00 93.31 88 SER A C 1
ATOM 675 O O . SER A 1 88 ? -4.983 -6.126 -4.354 1.00 93.31 88 SER A O 1
ATOM 677 N N . ALA A 1 89 ? -4.915 -4.458 -5.848 1.00 94.81 89 ALA A N 1
ATOM 678 C CA . ALA A 1 89 ? -3.562 -4.004 -5.602 1.00 94.81 89 ALA A CA 1
ATOM 679 C C . ALA A 1 89 ? -3.568 -2.549 -5.132 1.00 94.81 89 ALA A C 1
ATOM 681 O O . ALA A 1 89 ? -4.266 -1.693 -5.678 1.00 94.81 89 ALA A O 1
ATOM 682 N N . TRP A 1 90 ? -2.737 -2.279 -4.133 1.00 94.62 90 TRP A N 1
ATOM 683 C CA . TRP A 1 90 ? -2.512 -0.961 -3.561 1.00 94.62 90 TRP A CA 1
ATOM 684 C C . TRP A 1 90 ? -1.045 -0.604 -3.764 1.00 94.62 90 TRP A C 1
ATOM 686 O O . TRP A 1 90 ? -0.174 -1.024 -2.999 1.00 94.62 90 TRP A O 1
ATOM 696 N N . LEU A 1 91 ? -0.769 0.129 -4.842 1.00 93.50 91 LEU A N 1
ATOM 697 C CA . LEU A 1 91 ? 0.570 0.598 -5.188 1.00 93.50 91 LEU A CA 1
ATOM 698 C C . LEU A 1 91 ? 0.757 2.037 -4.712 1.00 93.50 91 LEU A C 1
ATOM 700 O O . LEU A 1 91 ? 0.113 2.953 -5.220 1.00 93.50 91 LEU A O 1
ATOM 704 N N . GLY A 1 92 ? 1.676 2.244 -3.774 1.00 89.19 92 GLY A N 1
ATOM 705 C CA . GLY A 1 92 ? 1.997 3.574 -3.271 1.00 89.19 92 GLY A CA 1
ATOM 706 C C . GLY A 1 92 ? 2.964 3.530 -2.100 1.00 89.19 92 GLY A C 1
ATOM 707 O O . GLY A 1 92 ? 3.793 2.628 -1.993 1.00 89.19 92 GLY A O 1
ATOM 708 N N . SER A 1 93 ? 2.864 4.520 -1.219 1.00 89.31 93 SER A N 1
ATOM 709 C CA . SER A 1 93 ? 3.729 4.605 -0.044 1.00 89.31 93 SER A CA 1
ATOM 710 C C . SER A 1 93 ? 3.237 3.647 1.035 1.00 89.31 93 SER A C 1
ATOM 712 O O . SER A 1 93 ? 2.207 3.905 1.660 1.00 89.31 93 SER A O 1
ATOM 714 N N . VAL A 1 94 ? 3.977 2.559 1.248 1.00 92.75 94 VAL A N 1
ATOM 715 C CA . VAL A 1 94 ? 3.710 1.562 2.293 1.00 92.75 94 VAL A CA 1
ATOM 716 C C . VAL A 1 94 ? 4.577 1.856 3.518 1.00 92.75 94 VAL A C 1
ATOM 718 O O . VAL A 1 94 ? 5.775 2.101 3.390 1.00 92.75 94 VAL A O 1
ATOM 721 N N . GLY A 1 95 ? 3.976 1.834 4.705 1.00 90.31 95 GLY A N 1
ATOM 722 C CA . GLY A 1 95 ? 4.661 1.967 5.987 1.00 90.31 95 GLY A CA 1
ATOM 723 C C . GLY A 1 95 ? 4.299 0.824 6.928 1.00 90.31 95 GLY A C 1
ATOM 724 O O . GLY A 1 95 ? 3.138 0.422 7.001 1.00 90.31 95 GLY A O 1
ATOM 725 N N . GLU A 1 96 ? 5.288 0.310 7.655 1.00 91.75 96 GLU A N 1
ATOM 726 C CA . GLU A 1 96 ? 5.063 -0.643 8.743 1.00 91.75 96 GLU A CA 1
ATOM 727 C C . GLU A 1 96 ? 4.688 0.109 10.026 1.00 91.75 96 GLU A C 1
ATOM 729 O O . GLU A 1 96 ? 5.273 1.142 10.362 1.00 91.75 96 GLU A O 1
ATOM 734 N N . LEU A 1 97 ? 3.684 -0.398 10.732 1.00 90.06 97 LEU A N 1
ATOM 735 C CA . LEU A 1 97 ? 3.142 0.201 11.940 1.00 90.06 97 LEU A CA 1
ATOM 736 C C . LEU A 1 97 ? 3.570 -0.599 13.175 1.00 90.06 97 LEU A C 1
ATOM 738 O O . LEU A 1 97 ? 3.586 -1.830 13.140 1.00 90.06 97 LEU A O 1
ATOM 742 N N . PRO A 1 98 ? 3.835 0.065 14.313 1.00 87.56 98 PRO A N 1
ATOM 743 C CA . PRO A 1 98 ? 4.213 -0.602 15.556 1.00 87.56 98 PRO A CA 1
ATOM 744 C C . PRO A 1 98 ? 2.994 -1.191 16.294 1.00 87.56 98 PRO A C 1
ATOM 746 O O . PRO A 1 98 ? 2.887 -1.086 17.515 1.00 87.56 98 PRO A O 1
ATOM 749 N N . PHE A 1 99 ? 2.040 -1.780 15.570 1.00 84.44 99 PHE A N 1
ATOM 750 C CA . PHE A 1 99 ? 0.852 -2.387 16.158 1.00 84.44 99 PHE A CA 1
ATOM 751 C C . PHE A 1 99 ? 1.128 -3.847 16.531 1.00 84.44 99 PHE A C 1
ATOM 753 O O . PHE A 1 99 ? 1.489 -4.663 15.688 1.00 84.44 99 PHE A O 1
ATOM 760 N N . GLN A 1 100 ? 0.949 -4.190 17.807 1.00 72.69 100 GLN A N 1
ATOM 761 C CA . GLN A 1 100 ? 1.223 -5.530 18.346 1.00 72.69 100 GLN A CA 1
ATOM 762 C C . GLN A 1 100 ? -0.060 -6.246 18.795 1.00 72.69 100 GLN A C 1
ATOM 764 O O . GLN A 1 100 ? -0.115 -6.843 19.868 1.00 72.69 100 GLN A O 1
ATOM 769 N N . GLY A 1 101 ? -1.121 -6.166 17.991 1.00 65.62 101 GLY A N 1
ATOM 770 C CA . GLY A 1 101 ? -2.414 -6.784 18.285 1.00 65.62 101 GLY A CA 1
ATOM 771 C C . GLY A 1 101 ? -2.673 -8.037 17.453 1.00 65.62 101 GLY A C 1
ATOM 772 O O . GLY A 1 101 ? -3.487 -8.002 16.533 1.00 65.62 101 GLY A O 1
ATOM 773 N N . VAL A 1 102 ? -2.008 -9.155 17.764 1.00 59.31 102 VAL A N 1
ATOM 774 C CA . VAL A 1 102 ? -2.307 -10.443 17.110 1.00 59.31 102 VAL A CA 1
ATOM 775 C C . VAL A 1 102 ? -3.753 -10.839 17.424 1.00 59.31 102 VAL A C 1
ATOM 777 O O . VAL A 1 102 ? -4.099 -11.040 18.585 1.00 59.31 102 VAL A O 1
ATOM 780 N N . GLY A 1 103 ? -4.599 -10.938 16.396 1.00 60.53 103 GLY A N 1
ATOM 781 C CA . GLY A 1 103 ? -6.024 -11.250 16.562 1.00 60.53 103 GLY A CA 1
ATOM 782 C C . GLY A 1 103 ? -6.852 -10.111 17.166 1.00 60.53 103 GLY A C 1
ATOM 783 O O . GLY A 1 103 ? -7.918 -10.366 17.719 1.00 60.53 103 GLY A O 1
ATOM 784 N N . ALA A 1 104 ? -6.366 -8.868 17.099 1.00 66.00 104 ALA A N 1
ATOM 785 C CA . ALA A 1 104 ? -7.124 -7.718 17.564 1.00 66.00 104 ALA A CA 1
ATOM 786 C C . ALA A 1 104 ? -8.403 -7.515 16.738 1.00 66.00 104 ALA A C 1
ATOM 788 O O . ALA A 1 104 ? -8.398 -7.606 15.510 1.00 66.00 104 ALA A O 1
ATOM 789 N N . GLU A 1 105 ? -9.494 -7.193 17.430 1.00 70.94 105 GLU A N 1
ATOM 790 C CA . GLU A 1 105 ? -10.747 -6.781 16.803 1.00 70.94 105 GLU A CA 1
ATOM 791 C C . GLU A 1 105 ? -10.521 -5.544 15.913 1.00 70.94 105 GLU A C 1
ATOM 793 O O . GLU A 1 105 ? -9.769 -4.642 16.310 1.00 70.94 105 GLU A O 1
ATOM 798 N N . PRO A 1 106 ? -11.216 -5.411 14.766 1.00 73.81 106 PRO A N 1
ATOM 799 C CA . PRO A 1 106 ? -11.067 -4.258 13.873 1.00 73.81 106 PRO A CA 1
ATOM 800 C C . PRO A 1 106 ? -11.221 -2.905 14.583 1.00 73.81 106 PRO A C 1
ATOM 802 O O . PRO A 1 106 ? -10.561 -1.932 14.227 1.00 73.81 106 PRO A O 1
ATOM 805 N N . ALA A 1 107 ? -12.052 -2.835 15.627 1.00 80.50 107 ALA A N 1
ATOM 806 C CA . ALA A 1 107 ? -12.226 -1.633 16.439 1.00 80.50 107 ALA A CA 1
ATOM 807 C C . ALA A 1 107 ? -10.940 -1.196 17.168 1.00 80.50 107 ALA A C 1
ATOM 809 O O . ALA A 1 107 ? -10.681 -0.001 17.279 1.00 80.50 107 ALA A O 1
ATOM 810 N N . ALA A 1 108 ? -10.110 -2.135 17.632 1.00 84.25 108 ALA A N 1
ATOM 811 C CA . ALA A 1 108 ? -8.853 -1.819 18.309 1.00 84.25 108 ALA A CA 1
ATOM 812 C C . ALA A 1 108 ? -7.822 -1.221 17.341 1.00 84.25 108 ALA A C 1
ATOM 814 O O . ALA A 1 108 ? -7.140 -0.256 17.688 1.00 84.25 108 ALA A O 1
ATOM 815 N N . VAL A 1 109 ? -7.762 -1.743 16.110 1.00 84.56 109 VAL A N 1
ATOM 816 C CA . VAL A 1 109 ? -6.918 -1.197 15.033 1.00 84.56 109 VAL A CA 1
ATOM 817 C C . VAL A 1 109 ? -7.333 0.239 14.703 1.00 84.56 109 VAL A C 1
ATOM 819 O O . VAL A 1 109 ? -6.475 1.112 14.564 1.00 84.56 109 VAL A O 1
ATOM 822 N N . ARG A 1 110 ? -8.646 0.512 14.642 1.00 86.94 110 ARG A N 1
ATOM 823 C CA . ARG A 1 110 ? -9.167 1.865 14.391 1.00 86.94 110 ARG A CA 1
ATOM 824 C C . ARG A 1 110 ? -8.741 2.856 15.469 1.00 86.94 110 ARG A C 1
ATOM 826 O O . ARG A 1 110 ? -8.160 3.887 15.143 1.00 86.94 110 ARG A O 1
ATOM 833 N N . THR A 1 111 ? -8.957 2.510 16.737 1.00 87.88 111 THR A N 1
ATOM 834 C CA . THR A 1 111 ? -8.567 3.355 17.876 1.00 87.88 111 THR A CA 1
ATOM 835 C C . THR A 1 111 ? -7.063 3.618 17.895 1.00 87.88 111 THR A C 1
ATOM 837 O O . THR A 1 111 ? -6.634 4.752 18.107 1.00 87.88 111 THR A O 1
ATOM 840 N N . PHE A 1 112 ? -6.247 2.589 17.637 1.00 89.25 112 PHE A N 1
ATOM 841 C CA . PHE A 1 112 ? -4.799 2.752 17.535 1.00 89.25 112 PHE A CA 1
ATOM 842 C C . PHE A 1 112 ? -4.438 3.769 16.452 1.00 89.25 112 PHE A C 1
ATOM 844 O O . PHE A 1 112 ? -3.723 4.729 16.733 1.00 89.25 112 PHE A O 1
ATOM 851 N N . LEU A 1 113 ? -4.976 3.613 15.243 1.00 88.38 113 LEU A N 1
ATOM 852 C CA . LEU A 1 113 ? -4.664 4.499 14.128 1.00 88.38 113 LEU A CA 1
ATOM 853 C C . LEU A 1 113 ? -5.102 5.944 14.343 1.00 88.38 113 LEU A C 1
ATOM 855 O O . LEU A 1 113 ? -4.346 6.851 14.006 1.00 88.38 113 LEU A O 1
ATOM 859 N N . GLU A 1 114 ? -6.288 6.164 14.902 1.00 91.12 114 GLU A N 1
ATOM 860 C CA . GLU A 1 114 ? -6.777 7.513 15.200 1.00 91.12 114 GLU A CA 1
ATOM 861 C C . GLU A 1 114 ? -5.878 8.240 16.204 1.00 91.12 114 GLU A C 1
ATOM 863 O O . GLU A 1 114 ? -5.722 9.456 16.114 1.00 91.12 114 GLU A O 1
ATOM 868 N N . SER A 1 115 ? -5.248 7.499 17.120 1.00 91.00 115 SER A N 1
ATOM 869 C CA . SER A 1 115 ? -4.301 8.061 18.087 1.00 91.00 115 SER A CA 1
ATOM 870 C C . SER A 1 115 ? -2.874 8.202 17.544 1.00 91.00 115 SER A C 1
ATOM 872 O O . SER A 1 115 ? -2.192 9.170 17.858 1.00 91.00 115 SER A O 1
ATOM 874 N N . PHE A 1 116 ? -2.409 7.254 16.726 1.00 91.69 116 PHE A N 1
ATOM 875 C CA . PHE A 1 116 ? -1.012 7.170 16.301 1.00 91.69 116 PHE A CA 1
ATOM 876 C C . PHE A 1 116 ? -0.735 7.927 15.000 1.00 91.69 116 PHE A C 1
ATOM 878 O O . PHE A 1 116 ? 0.237 8.677 14.904 1.00 91.69 116 PHE A O 1
ATOM 885 N N . LEU A 1 117 ? -1.561 7.714 13.973 1.00 90.69 117 LEU A N 1
ATOM 886 C CA . LEU A 1 117 ? -1.244 8.129 12.608 1.00 90.69 117 LEU A CA 1
ATOM 887 C C . LEU A 1 117 ? -1.197 9.660 12.437 1.00 90.69 117 LEU A C 1
ATOM 889 O O . LEU A 1 117 ? -0.255 10.134 11.797 1.00 90.69 117 LEU A O 1
ATOM 893 N N . PRO A 1 118 ? -2.118 10.462 13.018 1.00 92.81 118 PRO A N 1
ATOM 894 C CA . PRO A 1 118 ? -2.032 11.919 12.941 1.00 92.81 118 PRO A CA 1
ATOM 895 C C . PRO A 1 118 ? -0.730 12.482 13.508 1.00 92.81 118 PRO A C 1
ATOM 897 O O . PRO A 1 118 ? -0.086 13.315 12.868 1.00 9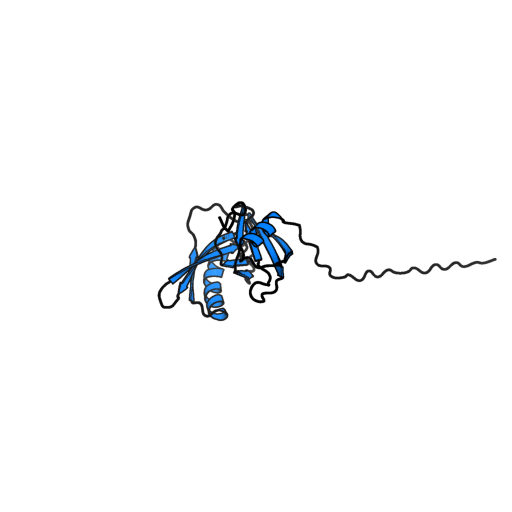2.81 118 PRO A O 1
ATOM 900 N N . ASP A 1 119 ? -0.310 11.989 14.672 1.00 93.38 119 ASP A N 1
ATOM 901 C CA . ASP A 1 119 ? 0.915 12.444 15.324 1.00 93.38 119 ASP A CA 1
ATOM 902 C C . ASP A 1 119 ? 2.161 11.970 14.569 1.00 93.38 119 ASP A C 1
ATOM 904 O O . ASP A 1 119 ? 3.092 12.752 14.365 1.00 93.38 119 ASP A O 1
ATOM 908 N N . ALA A 1 120 ? 2.161 10.731 14.069 1.00 90.62 120 ALA A N 1
ATOM 909 C CA . ALA A 1 120 ? 3.258 10.186 13.274 1.00 90.62 120 ALA A CA 1
ATOM 910 C C . ALA A 1 120 ? 3.464 10.953 11.954 1.00 90.62 120 ALA A C 1
ATOM 912 O O . ALA A 1 120 ? 4.596 11.306 11.608 1.00 90.62 120 ALA A O 1
ATOM 913 N N . LEU A 1 121 ? 2.388 11.259 11.220 1.00 90.06 121 LEU A N 1
ATOM 914 C CA . LEU A 1 121 ? 2.460 12.006 9.957 1.00 90.06 121 LEU A CA 1
ATOM 915 C C . LEU A 1 121 ? 2.806 13.484 10.182 1.00 90.06 121 LEU A C 1
ATOM 917 O O . LEU A 1 121 ? 3.542 14.080 9.390 1.00 90.06 121 LEU A O 1
ATOM 921 N N . LYS A 1 122 ? 2.364 14.067 11.300 1.00 92.50 122 LYS A N 1
ATOM 922 C CA . LYS A 1 122 ? 2.774 15.413 11.705 1.00 92.50 122 LYS A CA 1
ATOM 923 C C . LYS A 1 122 ? 4.256 15.469 12.068 1.00 92.50 122 LYS A C 1
ATOM 925 O O . LYS A 1 122 ? 4.944 16.388 11.640 1.00 92.50 122 LYS A O 1
ATOM 930 N N . ALA A 1 123 ? 4.764 14.500 12.823 1.00 91.44 123 ALA A N 1
ATOM 931 C CA . ALA A 1 123 ? 6.166 14.473 13.230 1.00 91.44 123 ALA A CA 1
ATOM 932 C C . ALA A 1 123 ? 7.120 14.207 12.053 1.00 91.44 123 ALA A C 1
ATOM 934 O O . ALA A 1 123 ? 8.187 14.812 11.982 1.00 91.44 123 ALA A O 1
ATOM 935 N N . SER A 1 124 ? 6.738 13.321 11.130 1.00 87.56 124 SER A N 1
ATOM 936 C CA . SER A 1 124 ? 7.594 12.906 10.008 1.00 87.56 124 SER A CA 1
ATOM 937 C C . SER A 1 124 ? 7.527 13.841 8.800 1.00 87.56 124 SER A C 1
ATOM 93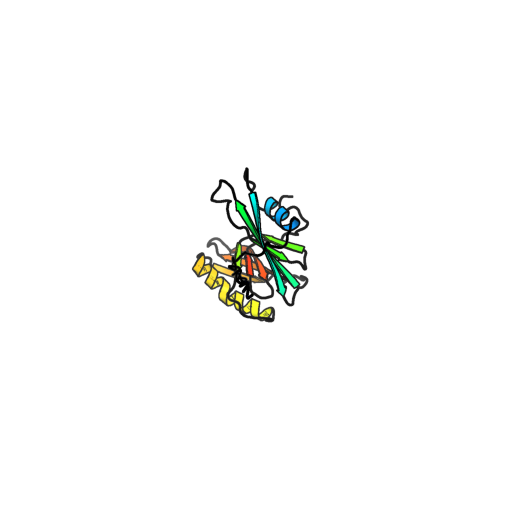9 O O . SER A 1 124 ? 8.551 14.105 8.174 1.00 87.56 124 SER A O 1
ATOM 941 N N . MET A 1 125 ? 6.336 14.341 8.463 1.00 88.06 125 MET A N 1
ATOM 942 C CA . MET A 1 125 ? 6.085 15.079 7.219 1.00 88.06 125 MET A CA 1
ATOM 943 C C . MET A 1 125 ? 5.438 16.451 7.442 1.00 88.06 125 MET A C 1
ATOM 945 O O . MET A 1 125 ? 5.121 17.139 6.475 1.00 88.06 125 MET A O 1
ATOM 949 N N . ASN A 1 126 ? 5.238 16.870 8.698 1.00 90.50 126 ASN A N 1
ATOM 950 C CA . ASN A 1 126 ? 4.515 18.096 9.055 1.00 90.50 126 ASN A CA 1
ATOM 951 C C . ASN A 1 126 ? 3.093 18.156 8.462 1.00 90.50 126 ASN A C 1
ATOM 953 O O . ASN A 1 126 ? 2.569 19.232 8.172 1.00 90.50 126 ASN A O 1
ATOM 957 N N . LEU A 1 127 ? 2.461 16.991 8.289 1.00 89.88 127 LEU A N 1
ATOM 958 C CA . LEU A 1 127 ? 1.094 16.877 7.790 1.00 89.88 127 LEU A CA 1
ATOM 959 C C . LEU A 1 127 ? 0.113 16.819 8.957 1.00 89.88 127 LEU A C 1
ATOM 961 O O . LEU A 1 127 ? 0.232 15.979 9.846 1.00 89.88 127 LEU A O 1
ATOM 965 N N . LYS A 1 128 ? -0.892 17.693 8.943 1.00 92.75 128 LYS A N 1
ATOM 966 C CA . LYS A 1 128 ? -2.043 17.581 9.841 1.00 92.75 128 LYS A CA 1
ATOM 967 C C . LYS A 1 128 ? -3.093 16.735 9.147 1.00 92.75 128 LYS A C 1
ATOM 969 O O . LYS A 1 128 ? -3.597 17.139 8.100 1.00 92.75 128 LYS A O 1
ATOM 974 N N . VAL A 1 129 ? -3.410 15.580 9.720 1.00 92.81 129 VAL A N 1
ATOM 975 C CA . VAL A 1 129 ? -4.377 14.666 9.117 1.00 92.81 129 VAL A CA 1
ATOM 976 C C . VAL A 1 129 ? -5.499 14.296 10.073 1.00 92.81 129 VAL A C 1
ATOM 978 O O . VAL A 1 129 ? -5.310 14.241 11.288 1.00 92.81 129 VAL A O 1
ATOM 981 N N . ARG A 1 130 ? -6.663 13.998 9.506 1.00 92.94 130 ARG A N 1
ATOM 982 C CA . ARG A 1 130 ? -7.765 13.305 10.174 1.00 92.94 130 ARG A CA 1
ATOM 983 C C . ARG A 1 130 ? -8.105 12.049 9.389 1.00 92.94 130 ARG A C 1
ATOM 985 O O . ARG A 1 130 ? -8.017 12.046 8.165 1.00 92.94 130 ARG A O 1
ATOM 992 N N . LEU A 1 131 ? -8.491 10.992 10.091 1.00 91.94 131 LEU A N 1
ATOM 993 C CA . LEU A 1 131 ? -8.914 9.751 9.459 1.00 91.94 131 LEU A CA 1
ATOM 994 C C . LEU A 1 131 ? -10.424 9.789 9.237 1.00 91.94 131 LEU A C 1
ATOM 996 O O . LEU A 1 131 ? -11.187 10.179 10.120 1.00 91.94 131 LEU A O 1
ATOM 1000 N N . GLU A 1 132 ? -10.840 9.360 8.056 1.00 91.31 132 GLU A N 1
ATOM 1001 C CA . GLU A 1 132 ? -12.229 9.101 7.716 1.00 91.31 132 GLU A CA 1
ATOM 1002 C C . GLU A 1 132 ? -12.335 7.645 7.256 1.00 91.31 132 GLU A C 1
ATOM 1004 O O . GLU A 1 132 ? -11.724 7.237 6.269 1.00 91.31 132 GLU A O 1
ATOM 1009 N N . TRP A 1 133 ? -13.074 6.834 8.005 1.00 86.19 133 TRP A N 1
ATOM 1010 C CA . TRP A 1 133 ? -13.272 5.427 7.669 1.00 86.19 133 TRP A CA 1
ATOM 1011 C C . TRP A 1 133 ? -14.321 5.293 6.571 1.00 86.19 133 TRP A C 1
ATOM 1013 O O . TRP A 1 133 ? -15.402 5.873 6.682 1.00 86.19 133 TRP A O 1
ATOM 1023 N N . ASP A 1 134 ? -14.030 4.495 5.542 1.00 72.44 134 ASP A N 1
ATOM 1024 C CA . ASP A 1 134 ? -15.031 4.180 4.526 1.00 72.44 134 ASP A CA 1
ATOM 1025 C C . ASP A 1 134 ? -16.126 3.304 5.163 1.00 72.44 134 ASP A C 1
ATOM 1027 O O . ASP A 1 134 ? -15.883 2.172 5.588 1.00 72.44 134 ASP A O 1
ATOM 1031 N N . ALA A 1 135 ? -17.325 3.873 5.304 1.00 57.88 135 ALA A N 1
ATOM 1032 C CA . ALA A 1 135 ? -18.487 3.243 5.929 1.00 57.88 135 ALA A CA 1
ATOM 1033 C C . ALA A 1 135 ? -19.394 2.520 4.915 1.00 57.88 135 ALA A C 1
ATOM 1035 O O . ALA A 1 135 ? -20.494 2.089 5.272 1.00 57.88 135 ALA A O 1
ATOM 1036 N N . GLY A 1 136 ? -18.972 2.407 3.650 1.00 63.84 136 GLY A N 1
ATOM 1037 C CA . GLY A 1 136 ? -19.734 1.696 2.629 1.00 63.84 136 GLY A CA 1
ATOM 1038 C C . GLY A 1 136 ? -19.913 0.203 2.952 1.00 63.84 136 GLY A C 1
ATOM 1039 O O . GLY A 1 136 ? -19.087 -0.384 3.657 1.00 63.84 136 GLY A O 1
ATOM 1040 N N . PRO A 1 137 ? -20.967 -0.454 2.428 1.00 55.91 137 PRO A N 1
ATOM 1041 C CA . PRO A 1 137 ? -21.158 -1.895 2.561 1.00 55.91 137 PRO A CA 1
ATOM 1042 C C . PRO A 1 137 ? -20.112 -2.639 1.718 1.00 55.91 137 PRO A C 1
ATOM 1044 O O . PRO A 1 137 ? -20.384 -3.091 0.607 1.00 55.91 137 PRO A O 1
ATOM 1047 N N . ARG A 1 138 ? -18.888 -2.742 2.235 1.00 68.62 138 ARG A N 1
ATOM 1048 C CA . ARG A 1 138 ? -17.815 -3.542 1.646 1.00 68.62 138 ARG A CA 1
ATOM 1049 C C . ARG A 1 138 ? -17.791 -4.923 2.291 1.00 68.62 138 ARG A C 1
ATOM 1051 O O . ARG A 1 138 ? -18.117 -5.093 3.467 1.00 68.62 138 ARG A O 1
ATOM 1058 N N . ARG A 1 139 ? -17.414 -5.927 1.500 1.00 71.25 139 ARG A N 1
ATOM 1059 C CA . ARG A 1 139 ? -17.097 -7.255 2.037 1.00 71.25 139 ARG A CA 1
ATOM 1060 C C . ARG A 1 139 ? -15.905 -7.121 2.993 1.00 71.25 139 ARG A C 1
ATOM 1062 O O . ARG A 1 139 ? -15.076 -6.247 2.759 1.00 71.25 139 ARG A O 1
ATOM 1069 N N . PRO A 1 140 ? -15.801 -7.953 4.040 1.00 74.31 140 PRO A N 1
ATOM 1070 C CA . PRO A 1 140 ? -14.570 -8.044 4.810 1.00 74.31 140 PRO A CA 1
ATOM 1071 C C . PRO A 1 140 ? -13.397 -8.350 3.875 1.00 74.31 140 PRO A C 1
ATOM 1073 O O . PRO A 1 140 ? -13.488 -9.251 3.040 1.00 74.31 140 PRO A O 1
ATOM 1076 N N . THR A 1 141 ? -12.342 -7.559 3.999 1.00 85.81 141 THR A N 1
ATOM 1077 C CA . THR A 1 141 ? -11.137 -7.601 3.172 1.00 85.81 141 THR A CA 1
ATOM 1078 C C . THR A 1 141 ? -9.907 -7.675 4.065 1.00 85.81 141 THR A C 1
ATOM 1080 O O . THR A 1 141 ? -9.958 -7.310 5.246 1.00 85.81 141 THR A O 1
ATOM 1083 N N . ALA A 1 142 ? -8.791 -8.154 3.518 1.00 89.69 142 ALA A N 1
ATOM 1084 C CA . ALA A 1 142 ? -7.523 -8.168 4.235 1.00 89.69 142 ALA A CA 1
ATOM 1085 C C . ALA A 1 142 ? -6.967 -6.747 4.407 1.00 89.69 142 ALA A C 1
ATOM 1087 O O . ALA A 1 142 ? -6.242 -6.490 5.367 1.00 89.69 142 ALA A O 1
ATOM 1088 N N . LEU A 1 143 ? -7.324 -5.827 3.505 1.00 90.56 143 LEU A N 1
ATOM 1089 C CA . LEU A 1 143 ? -7.033 -4.401 3.597 1.00 90.56 143 LEU A CA 1
ATOM 1090 C C . LEU A 1 143 ? -8.313 -3.598 3.845 1.00 90.56 143 LEU A C 1
ATOM 1092 O O . LEU A 1 143 ? -9.239 -3.605 3.039 1.00 90.56 143 LEU A O 1
ATOM 1096 N N . ILE A 1 144 ? -8.354 -2.875 4.958 1.00 89.38 144 ILE A N 1
ATOM 1097 C CA . ILE A 1 144 ? -9.447 -1.996 5.363 1.00 89.38 144 ILE A CA 1
ATOM 1098 C C . ILE A 1 144 ? -9.201 -0.608 4.748 1.00 89.38 144 ILE A C 1
ATOM 1100 O O . ILE A 1 144 ? -8.254 0.073 5.156 1.00 89.38 144 ILE A O 1
ATOM 1104 N N . PRO A 1 145 ? -10.031 -0.165 3.789 1.00 90.38 145 PRO A N 1
ATOM 1105 C CA . PRO A 1 145 ? -9.882 1.137 3.153 1.00 90.38 145 PRO A CA 1
ATOM 1106 C C . PRO A 1 145 ? -10.259 2.275 4.108 1.00 90.38 145 PRO A C 1
ATOM 1108 O O . PRO A 1 145 ? -11.185 2.168 4.917 1.00 90.38 145 PRO A O 1
ATOM 1111 N N . LEU A 1 146 ? -9.550 3.391 3.985 1.00 91.56 146 LEU A N 1
ATOM 1112 C CA . LEU A 1 146 ? -9.799 4.630 4.713 1.00 91.56 146 LEU A CA 1
ATOM 1113 C C . LEU A 1 146 ? -9.376 5.839 3.869 1.00 91.56 146 LEU A C 1
ATOM 1115 O O . LEU A 1 146 ? -8.642 5.721 2.892 1.00 91.56 146 LEU A O 1
ATOM 1119 N N . THR A 1 147 ? -9.839 7.023 4.243 1.00 92.56 147 THR A N 1
ATOM 1120 C CA . THR A 1 147 ? -9.427 8.288 3.631 1.00 92.56 147 THR A CA 1
ATOM 1121 C C . THR A 1 147 ? -8.682 9.128 4.659 1.00 92.56 147 THR A C 1
ATOM 1123 O O . THR A 1 147 ? -9.159 9.344 5.772 1.00 92.56 147 THR A O 1
ATOM 1126 N N . LEU A 1 148 ? -7.508 9.625 4.284 1.00 92.50 148 LEU A N 1
ATOM 1127 C CA . LEU A 1 148 ? -6.772 10.628 5.040 1.00 92.50 148 LEU A CA 1
ATOM 1128 C C . LEU A 1 148 ? -7.217 12.015 4.571 1.00 92.50 148 LEU A C 1
ATOM 1130 O O . LEU A 1 148 ? -7.034 12.376 3.409 1.00 92.50 148 LEU A O 1
ATOM 1134 N N . LEU A 1 149 ? -7.801 12.794 5.476 1.00 94.31 149 LEU A N 1
ATOM 1135 C CA . LEU A 1 149 ? -8.123 14.202 5.266 1.00 94.31 149 LEU A CA 1
ATOM 1136 C C . LEU A 1 149 ? -6.916 15.034 5.686 1.00 94.31 149 LEU A C 1
ATOM 1138 O O . LEU A 1 149 ? -6.658 15.193 6.879 1.00 94.31 149 LEU A O 1
ATOM 1142 N N . VAL A 1 150 ? -6.154 15.523 4.715 1.00 93.06 150 VAL A N 1
ATOM 1143 C CA . VAL A 1 150 ? -4.941 16.314 4.939 1.00 93.06 150 VAL A CA 1
ATOM 1144 C C . VAL A 1 150 ? -5.280 17.797 4.888 1.00 93.06 150 VAL A C 1
ATOM 1146 O O . VAL A 1 150 ? -5.739 18.294 3.860 1.00 93.06 150 VAL A O 1
ATOM 1149 N N . ASP A 1 151 ? -5.018 18.521 5.972 1.00 93.81 151 ASP A N 1
ATOM 1150 C CA . ASP A 1 151 ? -5.151 19.977 6.005 1.00 93.81 151 ASP A CA 1
ATOM 1151 C C . ASP A 1 151 ? -3.952 20.631 5.304 1.00 93.81 151 ASP A C 1
ATOM 1153 O O . ASP A 1 151 ? -2.803 20.522 5.742 1.00 93.81 151 ASP A O 1
ATOM 1157 N N . THR A 1 152 ? -4.236 21.315 4.197 1.00 89.06 152 THR A N 1
ATOM 1158 C CA . THR A 1 152 ? -3.238 22.017 3.376 1.00 89.06 152 THR A CA 1
ATOM 1159 C C . THR A 1 152 ? -3.074 23.492 3.753 1.00 89.06 152 THR A C 1
ATOM 1161 O O . THR A 1 152 ? -2.247 24.186 3.166 1.00 89.06 152 THR A O 1
ATOM 1164 N N . GLY A 1 153 ? -3.880 24.006 4.687 1.00 87.94 153 GLY A N 1
ATOM 1165 C CA . GLY A 1 153 ? -4.011 25.436 4.981 1.00 87.94 153 GLY A CA 1
ATOM 1166 C C . GLY A 1 153 ? -4.936 26.201 4.024 1.00 87.94 153 GLY A C 1
ATOM 1167 O O . GLY A 1 153 ? -5.354 27.309 4.351 1.00 87.94 153 GLY A O 1
ATOM 1168 N N . TYR A 1 154 ? -5.304 25.611 2.880 1.00 88.62 154 TYR A N 1
ATOM 1169 C CA . TYR A 1 154 ? -6.269 26.162 1.912 1.00 88.62 154 TYR A CA 1
ATOM 1170 C C . TYR A 1 154 ? -7.557 25.331 1.810 1.00 88.62 154 TYR A C 1
ATOM 1172 O O . TYR A 1 154 ? -8.450 25.653 1.027 1.00 88.62 154 TYR A O 1
ATOM 1180 N N . GLY A 1 155 ? -7.647 24.256 2.592 1.00 90.00 155 GLY A N 1
ATOM 1181 C CA . GLY A 1 155 ? -8.727 23.278 2.564 1.00 90.00 155 GLY A CA 1
ATOM 1182 C C . GLY A 1 155 ? -8.222 21.873 2.882 1.00 90.00 155 GLY A C 1
ATOM 1183 O O . GLY A 1 155 ? -7.016 21.644 3.037 1.00 90.00 155 GLY A O 1
ATOM 1184 N N . GLU A 1 156 ? -9.157 20.931 2.964 1.00 91.38 156 GLU A N 1
ATOM 1185 C CA . GLU A 1 156 ? -8.861 19.516 3.184 1.00 91.38 156 GLU A CA 1
ATOM 1186 C C . GLU A 1 156 ? -8.678 18.797 1.841 1.00 91.38 156 GLU A C 1
ATOM 1188 O O . GLU A 1 156 ? -9.544 18.841 0.966 1.00 91.38 156 GLU A O 1
ATOM 1193 N N . SER A 1 157 ? -7.542 18.120 1.683 1.00 92.00 157 SER A N 1
ATOM 1194 C CA . SER A 1 157 ? -7.293 17.197 0.578 1.00 92.00 157 SER A CA 1
ATOM 1195 C C . SER A 1 157 ? -7.602 15.773 1.019 1.00 92.00 157 SER A C 1
ATOM 1197 O O . SER A 1 157 ? -7.222 15.360 2.114 1.00 92.00 157 SER A O 1
ATOM 1199 N N . ARG A 1 158 ? -8.290 15.013 0.167 1.00 92.31 158 ARG A N 1
ATOM 1200 C CA . ARG A 1 158 ? -8.683 13.628 0.440 1.00 92.31 158 ARG A CA 1
ATOM 1201 C C . ARG A 1 158 ? -7.677 12.694 -0.215 1.00 92.31 158 ARG A C 1
ATOM 1203 O O . ARG A 1 158 ? -7.599 12.646 -1.440 1.00 92.31 158 ARG A O 1
ATOM 1210 N N . LEU A 1 159 ? -6.922 11.958 0.593 1.00 91.38 159 LEU A N 1
ATOM 1211 C CA . LEU A 1 159 ? -5.972 10.959 0.118 1.00 91.38 159 LEU A CA 1
ATOM 1212 C C . LEU A 1 159 ? -6.488 9.554 0.447 1.00 91.38 159 LEU A C 1
ATOM 1214 O O . LEU A 1 159 ? -6.719 9.260 1.623 1.00 91.38 159 LEU A O 1
ATOM 1218 N N . PRO A 1 160 ? -6.679 8.682 -0.553 1.00 93.00 160 PRO A N 1
ATOM 1219 C CA . PRO A 1 160 ? -7.057 7.302 -0.303 1.00 93.00 160 PRO A CA 1
ATOM 1220 C C . PRO A 1 160 ? -5.902 6.546 0.359 1.00 93.00 160 PRO A C 1
ATOM 1222 O O . PRO A 1 160 ? -4.724 6.770 0.065 1.00 93.00 160 PRO A O 1
ATOM 1225 N N . ALA A 1 161 ? -6.259 5.660 1.278 1.00 93.44 161 ALA A N 1
ATOM 1226 C CA . ALA A 1 161 ? -5.336 4.794 1.980 1.00 93.44 161 ALA A CA 1
ATOM 1227 C C . ALA A 1 161 ? -6.024 3.477 2.360 1.00 93.44 161 ALA A C 1
ATOM 1229 O O . ALA A 1 161 ? -7.247 3.340 2.305 1.00 93.44 161 ALA A O 1
ATOM 1230 N N . ALA A 1 162 ? -5.233 2.507 2.789 1.00 92.62 162 ALA A N 1
ATOM 1231 C CA . ALA A 1 162 ? -5.733 1.304 3.424 1.00 92.62 162 ALA A CA 1
ATOM 1232 C C . ALA A 1 162 ? -4.787 0.851 4.528 1.00 92.62 162 ALA A C 1
ATOM 1234 O O . ALA A 1 162 ? -3.595 1.161 4.517 1.00 92.62 162 ALA A O 1
ATOM 1235 N N . ILE A 1 163 ? -5.327 0.099 5.477 1.00 91.69 163 ILE A N 1
ATOM 1236 C CA . ILE A 1 163 ? -4.553 -0.595 6.502 1.00 91.69 163 ILE A CA 1
ATOM 1237 C C . ILE A 1 163 ? -4.837 -2.087 6.433 1.00 91.69 163 ILE A C 1
ATOM 1239 O O . ILE A 1 163 ? -5.974 -2.495 6.219 1.00 91.69 163 ILE A O 1
ATOM 1243 N N . THR A 1 164 ? -3.828 -2.920 6.641 1.00 91.44 164 THR A N 1
ATOM 1244 C CA . THR A 1 164 ? -4.043 -4.359 6.778 1.00 91.44 164 THR A CA 1
ATOM 1245 C C . THR A 1 164 ? -4.875 -4.662 8.028 1.00 91.44 164 THR A C 1
ATOM 1247 O O . THR A 1 164 ? -4.756 -4.002 9.056 1.00 91.44 164 THR A O 1
ATOM 1250 N N . ALA A 1 165 ? -5.754 -5.660 7.973 1.00 87.88 165 ALA A N 1
ATOM 1251 C CA . ALA A 1 165 ? -6.676 -5.964 9.070 1.00 87.88 165 ALA A CA 1
ATOM 1252 C C . ALA A 1 165 ? -5.966 -6.428 10.359 1.00 87.88 165 ALA A C 1
ATOM 1254 O O . ALA A 1 165 ? -6.552 -6.372 11.435 1.00 87.88 165 ALA A O 1
ATOM 1255 N N . ASP A 1 166 ? -4.703 -6.852 10.263 1.00 86.75 166 ASP A N 1
ATOM 1256 C CA . ASP A 1 166 ? -3.812 -7.135 11.396 1.00 86.75 166 ASP A CA 1
ATOM 1257 C C . ASP A 1 166 ? -3.098 -5.886 11.950 1.00 86.75 166 ASP A C 1
ATOM 1259 O O . ASP A 1 166 ? -2.351 -5.988 12.918 1.00 86.75 166 ASP A O 1
ATOM 1263 N N . GLY A 1 167 ? -3.306 -4.715 11.344 1.00 87.94 167 GLY A N 1
ATOM 1264 C CA . GLY A 1 167 ? -2.717 -3.439 11.734 1.00 87.94 167 GLY A CA 1
ATOM 1265 C C . GLY A 1 167 ? -1.234 -3.275 11.395 1.00 87.94 167 GLY A C 1
ATOM 1266 O O . GLY A 1 167 ? -0.642 -2.284 11.815 1.00 87.94 167 GLY A O 1
ATOM 1267 N N . LYS A 1 168 ? -0.621 -4.220 10.668 1.00 90.81 168 LYS A N 1
ATOM 1268 C CA . LYS A 1 168 ? 0.828 -4.246 10.425 1.00 90.81 168 LYS A CA 1
ATOM 1269 C C . LYS A 1 168 ? 1.298 -3.223 9.393 1.00 90.81 168 LYS A C 1
ATOM 1271 O O . LYS A 1 168 ? 2.336 -2.598 9.594 1.00 90.81 168 LYS A O 1
ATOM 1276 N N . TYR A 1 169 ? 0.561 -3.043 8.301 1.00 92.62 169 TYR A N 1
ATOM 1277 C CA . TYR A 1 169 ? 0.953 -2.149 7.214 1.00 92.62 169 TYR A CA 1
ATOM 1278 C C . TYR A 1 169 ? -0.137 -1.134 6.905 1.00 92.62 169 TYR A C 1
ATOM 1280 O O . TYR A 1 169 ? -1.310 -1.482 6.800 1.00 92.62 169 TYR A O 1
ATOM 1288 N N . VAL A 1 170 ? 0.271 0.112 6.681 1.00 92.88 170 VAL A N 1
ATOM 1289 C CA . VAL A 1 170 ? -0.557 1.149 6.060 1.00 92.88 170 VAL A CA 1
ATOM 1290 C C . VAL A 1 170 ? -0.025 1.443 4.667 1.00 92.88 170 VAL A C 1
ATOM 1292 O O . VAL A 1 170 ? 1.183 1.504 4.458 1.00 92.88 170 VAL A O 1
ATOM 1295 N N . VAL A 1 171 ? -0.921 1.648 3.711 1.00 94.44 171 VAL A N 1
ATOM 1296 C CA . VAL A 1 171 ? -0.590 2.086 2.357 1.00 94.44 171 VAL A CA 1
ATOM 1297 C C . VAL A 1 171 ? -1.368 3.348 2.024 1.00 94.44 171 VAL A C 1
ATOM 1299 O O . VAL A 1 171 ? -2.578 3.407 2.217 1.00 94.44 171 VAL A O 1
ATOM 1302 N N . MET A 1 172 ? -0.676 4.367 1.523 1.00 92.69 172 MET A N 1
ATOM 1303 C CA . MET A 1 172 ? -1.289 5.566 0.948 1.00 92.69 172 MET A CA 1
ATOM 1304 C C . MET A 1 172 ? -1.337 5.399 -0.570 1.00 92.69 172 MET A C 1
ATOM 1306 O O . MET A 1 172 ? -0.350 5.657 -1.263 1.00 92.69 172 MET A O 1
ATOM 1310 N N . ALA A 1 173 ? -2.462 4.892 -1.063 1.00 91.81 173 ALA A N 1
ATOM 1311 C CA . ALA A 1 173 ? -2.717 4.613 -2.470 1.00 91.81 173 ALA A CA 1
ATOM 1312 C C . ALA A 1 173 ? -4.221 4.456 -2.710 1.00 91.81 173 ALA A C 1
ATOM 1314 O O . ALA A 1 173 ? -4.987 4.228 -1.774 1.00 91.81 173 ALA A O 1
ATOM 1315 N N . SER A 1 174 ? -4.628 4.519 -3.974 1.00 89.56 174 SER A N 1
ATOM 1316 C CA . SER A 1 174 ? -5.950 4.059 -4.398 1.00 89.56 174 SER A CA 1
ATOM 1317 C C . SER A 1 174 ? -5.954 2.546 -4.603 1.00 89.56 174 SER A C 1
ATOM 1319 O O . SER A 1 174 ? -4.952 1.969 -5.026 1.00 89.56 174 SER A O 1
ATOM 1321 N N . GLU A 1 175 ? -7.107 1.927 -4.368 1.00 91.44 175 GLU A N 1
ATOM 1322 C CA . GLU A 1 175 ? -7.367 0.545 -4.764 1.00 91.44 175 GLU A CA 1
ATOM 1323 C C . GLU A 1 175 ? -7.440 0.432 -6.290 1.00 91.44 175 GLU A C 1
ATOM 1325 O O . GLU A 1 175 ? -8.147 1.210 -6.934 1.00 91.44 175 GLU A O 1
ATOM 1330 N N . MET A 1 176 ? -6.752 -0.552 -6.865 1.00 92.50 176 MET A N 1
ATOM 1331 C CA . MET A 1 176 ? -6.862 -0.899 -8.283 1.00 92.50 176 MET A CA 1
ATOM 1332 C C . MET A 1 176 ? -7.109 -2.404 -8.425 1.00 92.50 176 MET A C 1
ATOM 1334 O O . MET A 1 176 ? -6.414 -3.185 -7.774 1.00 92.50 176 MET A O 1
ATOM 1338 N N . PRO A 1 177 ? -8.061 -2.861 -9.252 1.00 92.62 177 PRO A N 1
ATOM 1339 C CA . PRO A 1 177 ? -8.190 -4.283 -9.550 1.00 92.62 177 PRO A CA 1
ATOM 1340 C C . PRO A 1 177 ? -6.906 -4.810 -10.196 1.00 92.62 177 PRO A C 1
ATOM 1342 O O . PRO A 1 177 ? -6.376 -4.204 -11.122 1.00 92.62 177 PRO A O 1
ATOM 1345 N N . LEU A 1 178 ? -6.404 -5.955 -9.731 1.00 91.69 178 LEU A N 1
ATOM 1346 C CA . LEU A 1 178 ? -5.165 -6.536 -10.261 1.00 91.69 178 LEU A CA 1
ATOM 1347 C C . LEU A 1 178 ? -5.345 -7.103 -11.685 1.00 91.69 178 LEU A C 1
ATOM 1349 O O . LEU A 1 178 ? -4.366 -7.353 -12.387 1.00 91.69 178 LEU A O 1
ATOM 1353 N N . ASP A 1 179 ? -6.592 -7.339 -12.103 1.00 88.94 179 ASP A N 1
ATOM 1354 C CA . ASP A 1 179 ? -6.944 -7.740 -13.473 1.00 88.94 179 ASP A CA 1
ATOM 1355 C C . ASP A 1 179 ? -7.021 -6.569 -14.456 1.00 88.94 179 ASP A C 1
ATOM 1357 O O . ASP A 1 179 ? -6.941 -6.795 -15.666 1.00 88.94 179 ASP A O 1
ATOM 1361 N N . ASP A 1 180 ? -7.146 -5.341 -13.955 1.00 87.00 180 ASP A N 1
ATOM 1362 C CA . ASP A 1 180 ? -7.272 -4.163 -14.800 1.00 87.00 180 ASP A CA 1
ATOM 1363 C C . ASP A 1 180 ? -5.896 -3.628 -15.208 1.00 87.00 180 ASP A C 1
ATOM 1365 O O . ASP A 1 180 ? -4.879 -3.795 -14.527 1.00 87.00 180 ASP A O 1
ATOM 1369 N N . ASP A 1 181 ? -5.862 -2.970 -16.362 1.00 83.06 181 ASP A N 1
ATOM 1370 C CA . ASP A 1 181 ? -4.677 -2.267 -16.829 1.00 83.06 181 ASP A CA 1
ATOM 1371 C C . ASP A 1 181 ? -4.604 -0.895 -16.140 1.00 83.06 181 ASP A C 1
ATOM 1373 O O . ASP A 1 181 ? -5.484 -0.064 -16.363 1.00 83.06 181 ASP A O 1
ATOM 1377 N N . PRO A 1 182 ? -3.562 -0.609 -15.338 1.00 83.69 182 PRO A N 1
ATOM 1378 C CA . PRO A 1 182 ? -3.477 0.628 -14.558 1.00 83.69 182 PRO A CA 1
ATOM 1379 C C . PRO A 1 182 ? -3.298 1.898 -15.413 1.00 83.69 182 PRO A C 1
ATOM 1381 O O . PRO A 1 182 ? -3.233 2.996 -14.866 1.00 83.69 182 PRO A O 1
ATOM 1384 N N . VAL A 1 183 ? -3.180 1.760 -16.740 1.00 81.25 183 VAL A N 1
ATOM 1385 C CA . VAL A 1 183 ? -2.984 2.861 -17.702 1.00 81.25 183 VAL A CA 1
ATOM 1386 C C . VAL A 1 183 ? -4.165 3.007 -18.680 1.00 81.25 183 VAL A C 1
ATOM 1388 O O . VAL A 1 183 ? -4.106 3.858 -19.566 1.00 81.25 183 VAL A O 1
ATOM 1391 N N . ALA A 1 184 ? -5.200 2.164 -18.576 1.00 65.69 184 ALA A N 1
ATOM 1392 C CA . ALA A 1 184 ? -6.335 2.162 -19.507 1.00 65.69 184 ALA A CA 1
ATOM 1393 C C . ALA A 1 184 ? -7.348 3.292 -19.266 1.00 65.69 184 ALA A C 1
ATOM 1395 O O . ALA A 1 184 ? -7.479 3.764 -18.115 1.00 65.69 184 ALA A O 1
#